Protein AF-U5DEU8-F1 (afdb_monomer_lite)

pLDDT: mean 82.67, std 20.48, range [31.38, 98.25]

Radius of gyration: 22.3 Å; chains: 1; bounding box: 48×66×76 Å

Secondary structure (DSSP, 8-state):
--------------------TTHHHHHHHHHTTSTTHHHHHHHHHHHHHHHHHHHHHTSPPTTS-S-GGGGG-EEEEETTEEEEESS--HHHHHHHHHHHHHHHHTT-GGGG--TT-HHHHHHHHHHHHHHHHHHHHHS-S-HHHHHHHHHHHHHHHHHHHHHHHHHHIIIII----TTEEEEEEEEEE-TT--EEEEEEEEEPPHHHHHHHHHHHHHHHTTSS--

Sequence (226 aa):
MTHTDTARTDVPRFDFWGAQSTLDSELIRHLGFLPGLAELLMVRQVHALEHATVWVLSEPVAGRPRSADNTALGGLSTERGFYLYGNVTHARLERAVCAALRRFYSGEWDLAVHPRCGTNLAVTALLAAGLGLGAHAILPRGPLEQLFGLGAAAIAAAQLAPELGSLVQRYLTTAVPFDLELDAIWKTSDFGKRPAHFVRLRWRDAETKFRSSDRLRAATGRQAGI

Foldseek 3Di:
DDDDDDDDPPDPPPCVPPQDLCVLVVCCVVPVVDPCSLFQSQQQQQLLLLLQLLVQLQDDDPPDDRPPCSVQWDWDTGSFHIKIAGDDDPVSSVVSSVVSLVCLVVPVSLSLFDQPDVLLVVQLVVQLVVQLVVQCVPWPPDPVSSVVSSVVSSVVSNVPSSVVSRVCSSPPRHGRNSFKDFDDKDWDADPVRRIIITTGIDGHDPVNVVVVVVVVVVVVVVVVPD

Organism: NCBI:txid582515

Structure (mmCIF, N/CA/C/O backbone):
data_AF-U5DEU8-F1
#
_entry.id   AF-U5DEU8-F1
#
loop_
_atom_site.group_PDB
_atom_site.id
_atom_site.type_symbol
_atom_site.label_atom_id
_atom_site.label_alt_id
_atom_site.label_comp_id
_atom_site.label_asym_id
_atom_site.label_entity_id
_atom_site.label_seq_id
_atom_site.pdbx_PDB_ins_code
_atom_site.Cartn_x
_atom_site.Cartn_y
_atom_site.Cartn_z
_atom_site.occupancy
_atom_site.B_iso_or_equiv
_atom_site.auth_seq_id
_atom_site.auth_comp_id
_atom_site.auth_asym_id
_atom_site.auth_atom_id
_atom_site.pdbx_PDB_model_num
ATOM 1 N N . MET A 1 1 ? 1.248 -49.284 14.242 1.00 39.19 1 MET A N 1
ATOM 2 C CA . MET A 1 1 ? 1.786 -47.939 13.950 1.00 39.19 1 MET A CA 1
ATOM 3 C C . MET A 1 1 ? 0.969 -47.352 12.815 1.00 39.19 1 MET A C 1
ATOM 5 O O . MET A 1 1 ? 1.184 -47.688 11.662 1.00 39.19 1 MET A O 1
ATOM 9 N N . THR A 1 2 ? -0.057 -46.591 13.173 1.00 31.38 2 THR A N 1
ATOM 10 C CA . THR A 1 2 ? -0.995 -45.919 12.269 1.00 31.38 2 THR A CA 1
ATOM 11 C C . THR A 1 2 ? -0.519 -44.487 12.059 1.00 31.38 2 THR A C 1
ATOM 13 O O . THR A 1 2 ? -0.489 -43.715 13.015 1.00 31.38 2 THR A O 1
ATOM 16 N N . HIS A 1 3 ? -0.137 -44.137 10.831 1.00 36.47 3 HIS A N 1
ATOM 17 C CA . HIS A 1 3 ? 0.014 -42.743 10.425 1.00 36.47 3 HIS A CA 1
ATOM 18 C C . HIS A 1 3 ? -1.367 -42.225 10.026 1.00 36.47 3 HIS A C 1
ATOM 20 O O . HIS A 1 3 ? -1.937 -42.651 9.026 1.00 36.47 3 HIS A O 1
ATOM 26 N N . THR A 1 4 ? -1.927 -41.358 10.863 1.00 36.75 4 THR A N 1
ATOM 27 C CA . THR A 1 4 ? -3.098 -40.542 10.548 1.00 36.75 4 THR A CA 1
ATOM 28 C C . THR A 1 4 ? -2.734 -39.555 9.448 1.00 36.75 4 THR A C 1
ATOM 30 O O . THR A 1 4 ? -1.896 -38.679 9.649 1.00 36.75 4 THR A O 1
ATOM 33 N N . ASP A 1 5 ? -3.370 -39.739 8.296 1.00 37.88 5 ASP A N 1
ATOM 34 C CA . ASP A 1 5 ? -3.392 -38.818 7.170 1.00 37.88 5 ASP A CA 1
ATOM 35 C C . ASP A 1 5 ? -4.298 -37.637 7.545 1.00 37.88 5 ASP A C 1
ATOM 37 O O . ASP A 1 5 ? -5.516 -37.779 7.694 1.00 37.88 5 ASP A O 1
ATOM 41 N N . THR A 1 6 ? -3.695 -36.486 7.837 1.00 39.75 6 THR A N 1
ATOM 42 C CA . THR A 1 6 ? -4.435 -35.275 8.186 1.00 39.75 6 THR A CA 1
ATOM 43 C C . THR A 1 6 ? -5.042 -34.724 6.905 1.00 39.75 6 THR A C 1
ATOM 45 O O . THR A 1 6 ? -4.353 -34.105 6.095 1.00 39.75 6 THR A O 1
ATOM 48 N N . ALA A 1 7 ? -6.340 -34.971 6.728 1.00 36.19 7 ALA A N 1
ATOM 49 C CA . ALA A 1 7 ? -7.142 -34.455 5.633 1.00 36.19 7 ALA A CA 1
ATOM 50 C C . ALA A 1 7 ? -6.904 -32.948 5.449 1.00 36.19 7 ALA A C 1
ATOM 52 O O . ALA A 1 7 ? -7.312 -32.116 6.263 1.00 36.19 7 ALA A O 1
ATOM 53 N N . ARG A 1 8 ? -6.228 -32.610 4.351 1.00 38.22 8 ARG A N 1
ATOM 54 C CA . ARG A 1 8 ? -6.161 -31.264 3.798 1.00 38.22 8 ARG A CA 1
ATOM 55 C C . ARG A 1 8 ? -7.584 -30.870 3.420 1.00 38.22 8 ARG A C 1
ATOM 57 O O . ARG A 1 8 ? -8.127 -31.339 2.427 1.00 38.22 8 ARG A O 1
ATOM 64 N N . THR A 1 9 ? -8.210 -30.050 4.255 1.00 35.47 9 THR A N 1
ATOM 65 C CA . THR A 1 9 ? -9.474 -29.397 3.926 1.00 35.47 9 THR A CA 1
ATOM 66 C C . THR A 1 9 ? -9.217 -28.441 2.766 1.00 35.47 9 THR A C 1
ATOM 68 O O . THR A 1 9 ? -8.737 -27.324 2.969 1.00 35.47 9 THR A O 1
ATOM 71 N N . ASP A 1 10 ? -9.493 -28.895 1.546 1.00 39.97 10 ASP A N 1
ATOM 72 C CA . ASP A 1 10 ? -9.550 -28.036 0.371 1.00 39.97 10 ASP A CA 1
ATOM 73 C C . ASP A 1 10 ? -10.774 -27.126 0.516 1.00 39.97 10 ASP A C 1
ATOM 75 O O . ASP A 1 10 ? -11.907 -27.479 0.188 1.00 39.97 10 ASP A O 1
ATOM 79 N N . VAL A 1 11 ? -10.543 -25.941 1.084 1.00 36.72 11 VAL A N 1
ATOM 80 C CA . VAL A 1 11 ? -11.512 -24.848 1.049 1.00 36.72 11 VAL A CA 1
ATOM 81 C C . VAL A 1 11 ? -11.712 -24.482 -0.426 1.00 36.72 11 VAL A C 1
ATOM 83 O O . VAL A 1 11 ? -10.720 -24.219 -1.112 1.00 36.72 11 VAL A O 1
ATOM 86 N N . PRO A 1 12 ? -12.953 -24.446 -0.943 1.00 32.12 12 PRO A N 1
ATOM 87 C CA . PRO A 1 12 ? -13.211 -24.040 -2.316 1.00 32.12 12 PRO A CA 1
ATOM 88 C C . PRO A 1 12 ? -12.652 -22.635 -2.556 1.00 32.12 12 PRO A C 1
ATOM 90 O O . PRO A 1 12 ? -13.129 -21.652 -1.984 1.00 32.12 12 PRO A O 1
ATOM 93 N N . ARG A 1 13 ? -11.619 -22.528 -3.397 1.00 42.28 13 ARG A N 1
ATOM 94 C CA . ARG A 1 13 ? -11.111 -21.245 -3.884 1.00 42.28 13 ARG A CA 1
ATOM 95 C C . ARG A 1 13 ? -12.141 -20.695 -4.863 1.00 42.28 13 ARG A C 1
ATOM 97 O O . ARG A 1 13 ? -12.146 -21.043 -6.038 1.00 42.28 13 ARG A O 1
ATOM 104 N N . PHE A 1 14 ? -13.042 -19.864 -4.359 1.00 36.66 14 PHE A N 1
ATOM 105 C CA . PHE A 1 14 ? -13.926 -19.059 -5.188 1.00 36.66 14 PHE A CA 1
ATOM 106 C C . PHE A 1 14 ? -13.096 -18.014 -5.962 1.00 36.66 14 PHE A C 1
ATOM 108 O O . PHE A 1 14 ? -12.982 -16.865 -5.542 1.00 36.66 14 PHE A O 1
ATOM 115 N N . ASP A 1 15 ? -12.502 -18.403 -7.095 1.00 43.38 15 ASP A N 1
ATOM 116 C CA . ASP A 1 15 ? -11.921 -17.479 -8.083 1.00 43.38 15 ASP A CA 1
ATOM 117 C C . ASP A 1 15 ? -13.067 -16.837 -8.895 1.00 43.38 15 ASP A C 1
ATOM 119 O O . ASP A 1 15 ? -13.265 -17.111 -10.076 1.00 43.38 15 ASP A O 1
ATOM 123 N N . PHE A 1 16 ? -13.865 -15.970 -8.262 1.00 43.41 16 PHE A N 1
ATOM 124 C CA . PHE 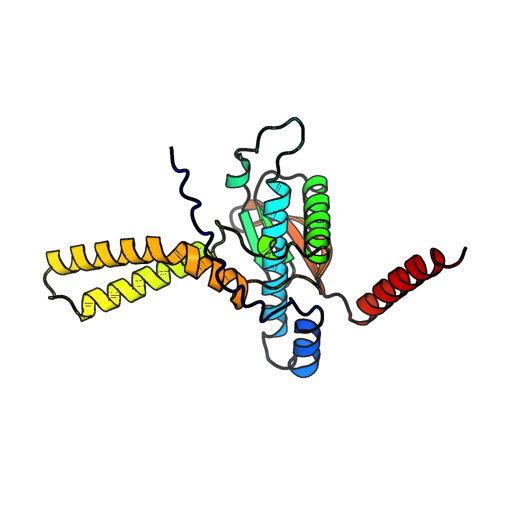A 1 16 ? -14.879 -15.172 -8.975 1.00 43.41 16 PHE A CA 1
ATOM 125 C C . PHE A 1 16 ? -14.265 -14.107 -9.899 1.00 43.41 16 PHE A C 1
ATOM 127 O O . PHE A 1 16 ? -14.970 -13.497 -10.696 1.00 43.41 16 PHE A O 1
ATOM 134 N N . TRP A 1 17 ? -12.956 -13.870 -9.794 1.00 46.00 17 TRP A N 1
ATOM 135 C CA . TRP A 1 17 ? -12.308 -12.686 -10.342 1.00 46.00 17 TRP A CA 1
ATOM 136 C C . TRP A 1 17 ? -10.907 -13.018 -10.846 1.00 46.00 17 TRP A C 1
ATOM 138 O O . TRP A 1 17 ? -9.904 -12.638 -10.246 1.00 46.00 17 TRP A O 1
ATOM 148 N N . GLY A 1 18 ? -10.824 -13.716 -11.980 1.00 53.03 18 GLY A N 1
ATOM 149 C CA . GLY A 1 18 ? -9.625 -13.604 -12.807 1.00 53.03 18 GLY A CA 1
ATOM 150 C C . GLY A 1 18 ? -9.419 -12.120 -13.102 1.00 53.03 18 GLY A C 1
ATOM 151 O O . GLY A 1 18 ? -10.348 -11.474 -13.585 1.00 53.03 18 GLY A O 1
ATOM 152 N N . ALA A 1 19 ? -8.267 -11.555 -12.740 1.00 60.69 19 ALA A N 1
ATOM 153 C CA . ALA A 1 19 ? -8.005 -10.138 -12.936 1.00 60.69 19 ALA A CA 1
ATOM 154 C C . ALA A 1 19 ? -8.188 -9.808 -14.429 1.00 60.69 19 ALA A C 1
ATOM 156 O O . ALA A 1 19 ? -7.432 -10.275 -15.283 1.00 60.69 19 ALA A O 1
ATOM 157 N N . GLN A 1 20 ? -9.251 -9.070 -14.752 1.00 68.62 20 GLN A N 1
ATOM 158 C CA . GLN A 1 20 ? -9.606 -8.760 -16.131 1.00 68.62 20 GLN A CA 1
ATOM 159 C C . GLN A 1 20 ? -8.718 -7.623 -16.611 1.00 68.62 20 GLN A C 1
ATOM 161 O O . GLN A 1 20 ? -8.765 -6.514 -16.086 1.00 68.62 20 GLN A O 1
ATOM 166 N N . SER A 1 21 ? -7.909 -7.897 -17.629 1.00 72.50 21 SER A N 1
ATOM 167 C CA . SER A 1 21 ? -6.896 -6.954 -18.094 1.00 72.50 21 SER A CA 1
ATOM 168 C C . SER A 1 21 ? -7.450 -5.709 -18.782 1.00 72.50 21 SER A C 1
ATOM 170 O O . SER A 1 21 ? -6.671 -4.801 -19.059 1.00 72.50 21 SER A O 1
ATOM 172 N N . THR A 1 22 ? -8.753 -5.639 -19.070 1.00 77.06 22 THR A N 1
ATOM 173 C CA . THR A 1 22 ? -9.399 -4.490 -19.728 1.00 77.06 22 THR A CA 1
ATOM 174 C C . THR A 1 22 ? -10.404 -3.750 -18.851 1.00 77.06 22 THR A C 1
ATOM 176 O O . THR A 1 22 ? -10.814 -2.660 -19.240 1.00 77.06 22 THR A O 1
ATOM 179 N N . LEU A 1 23 ? -10.764 -4.282 -17.677 1.00 83.94 23 LEU A N 1
ATOM 180 C CA . LEU A 1 23 ? -11.868 -3.760 -16.865 1.00 83.94 23 LEU A CA 1
ATOM 181 C C . LEU A 1 23 ? -11.679 -2.282 -16.503 1.00 83.94 23 LEU A C 1
ATOM 183 O O . LEU A 1 23 ? -12.565 -1.470 -16.750 1.00 83.94 23 LEU A O 1
ATOM 187 N N . ASP A 1 24 ? -10.512 -1.915 -15.975 1.00 84.00 24 ASP A N 1
ATOM 188 C CA . ASP A 1 24 ? -10.261 -0.536 -15.545 1.00 84.00 24 ASP A CA 1
ATOM 189 C C . ASP A 1 24 ? -10.236 0.435 -16.740 1.00 84.00 24 ASP A C 1
ATOM 191 O O . ASP A 1 24 ? -10.790 1.532 -16.668 1.00 84.00 24 ASP A O 1
ATOM 195 N N . SER A 1 25 ? -9.673 0.010 -17.877 1.00 84.00 25 SER A N 1
ATOM 196 C CA . SER A 1 25 ? -9.703 0.775 -19.132 1.00 84.00 25 SER A CA 1
ATOM 197 C C . SER A 1 25 ? -11.132 0.988 -19.656 1.00 84.00 25 SER A C 1
ATOM 199 O O . SER A 1 25 ? -11.466 2.078 -20.127 1.00 84.00 25 SER A O 1
ATOM 201 N N . GLU A 1 26 ? -11.998 -0.023 -19.566 1.00 85.56 26 GLU A N 1
ATOM 202 C CA . GLU A 1 26 ? -13.411 0.087 -19.952 1.00 85.56 26 GLU A CA 1
ATOM 203 C C . GLU A 1 26 ? -14.189 1.006 -19.003 1.00 85.56 26 GLU A C 1
ATOM 205 O O . GLU A 1 26 ? -14.971 1.844 -19.462 1.00 85.56 26 GLU A O 1
ATOM 210 N N . LEU A 1 27 ? -13.928 0.920 -17.696 1.00 85.50 27 LEU A N 1
ATOM 211 C CA . LEU A 1 27 ? -14.517 1.817 -16.702 1.00 85.50 27 LEU A CA 1
ATOM 212 C C . LEU A 1 27 ? -14.144 3.276 -16.974 1.00 85.50 27 LEU A C 1
ATOM 214 O O . LEU A 1 27 ? -15.029 4.127 -16.981 1.00 85.50 27 LEU A O 1
ATOM 218 N N . ILE A 1 28 ? -12.877 3.577 -17.270 1.00 85.88 28 ILE A N 1
ATOM 219 C CA . ILE A 1 28 ? -12.458 4.942 -17.635 1.00 85.88 28 ILE A CA 1
ATOM 220 C C . ILE A 1 28 ? -13.137 5.389 -18.934 1.00 85.88 28 ILE A C 1
ATOM 222 O O . ILE A 1 28 ? -13.615 6.519 -19.024 1.00 85.88 28 ILE A O 1
ATOM 226 N N . ARG A 1 29 ? -13.243 4.508 -19.935 1.00 85.69 29 ARG A N 1
ATOM 227 C CA . ARG A 1 29 ? -13.888 4.840 -21.214 1.00 85.69 29 ARG A CA 1
ATOM 228 C C . ARG A 1 29 ? -15.363 5.211 -21.052 1.00 85.69 29 ARG A C 1
ATOM 230 O O . ARG A 1 29 ? -15.836 6.113 -21.741 1.00 85.69 29 ARG A O 1
ATOM 237 N N . HIS A 1 30 ? -16.091 4.510 -20.185 1.00 88.50 30 HIS A N 1
ATOM 238 C CA . HIS A 1 30 ? -17.533 4.704 -20.019 1.00 88.50 30 HIS A CA 1
ATOM 239 C C . HIS A 1 30 ? -17.896 5.700 -18.917 1.00 88.50 30 HIS A C 1
ATOM 241 O O . HIS A 1 30 ? -18.896 6.403 -19.042 1.00 88.50 30 HIS A O 1
ATOM 247 N N . LEU A 1 31 ? -17.098 5.768 -17.852 1.00 89.88 31 LEU A N 1
ATOM 248 C CA . LEU A 1 31 ? -17.396 6.514 -16.629 1.00 89.88 31 LEU A CA 1
ATOM 249 C C . LEU A 1 31 ? -16.319 7.546 -16.272 1.00 89.88 31 LEU A C 1
ATOM 251 O O . LEU A 1 31 ? -16.395 8.154 -15.210 1.00 89.88 31 LEU A O 1
ATOM 255 N N . GLY A 1 32 ? -15.341 7.802 -17.144 1.00 81.94 32 GLY A N 1
ATOM 256 C CA . GLY A 1 32 ? -14.257 8.765 -16.902 1.00 81.94 32 GLY A CA 1
ATOM 257 C C . GLY A 1 32 ? -14.705 10.222 -16.738 1.00 81.94 32 GLY A C 1
ATOM 258 O O . GLY A 1 32 ? -13.898 11.069 -16.375 1.00 81.94 32 GLY A O 1
ATOM 259 N N . PHE A 1 33 ? -15.986 10.523 -16.970 1.00 86.06 33 PHE A N 1
ATOM 260 C CA . PHE A 1 33 ? -16.584 11.815 -16.630 1.00 86.06 33 PHE A CA 1
ATOM 261 C C . PHE A 1 33 ? -16.819 11.986 -15.118 1.00 86.06 33 PHE A C 1
ATOM 263 O O . PHE A 1 33 ? -17.045 13.108 -14.665 1.00 86.06 33 PHE A O 1
ATOM 270 N N . LEU A 1 34 ? -16.801 10.896 -14.337 1.00 88.88 34 LEU A N 1
ATOM 271 C CA . LEU A 1 34 ? -16.924 10.946 -12.883 1.00 88.88 34 LEU A CA 1
ATOM 272 C C . LEU A 1 34 ? -15.621 11.484 -12.270 1.00 88.88 34 LEU A C 1
ATOM 274 O O . LEU A 1 34 ? -14.571 10.855 -12.434 1.00 88.88 34 LEU A O 1
ATOM 278 N N . PRO A 1 35 ? -15.668 12.609 -11.533 1.00 88.81 35 PRO A N 1
ATOM 279 C CA . PRO A 1 35 ? -14.476 13.188 -10.925 1.00 88.81 35 PRO A CA 1
ATOM 280 C C . PRO A 1 35 ? -13.801 12.194 -9.974 1.00 88.81 35 PRO A C 1
ATOM 282 O O . PRO A 1 35 ? -14.467 11.618 -9.112 1.00 88.81 35 PRO A O 1
ATOM 285 N N . GLY A 1 36 ? -12.487 12.004 -10.102 1.00 88.44 36 GLY A N 1
ATOM 286 C CA . GLY A 1 36 ? -11.712 11.149 -9.199 1.00 88.44 36 GLY A CA 1
ATOM 287 C C . GLY A 1 36 ? -11.700 9.659 -9.555 1.00 88.44 36 GLY A C 1
ATOM 288 O O . GLY A 1 36 ? -10.950 8.906 -8.933 1.00 88.44 36 GLY A O 1
ATOM 289 N N . LEU A 1 37 ? -12.513 9.196 -10.518 1.00 89.44 37 LEU A N 1
ATOM 290 C CA . LEU A 1 37 ? -12.568 7.769 -10.862 1.00 89.44 37 LEU A CA 1
ATOM 291 C C . LEU A 1 37 ? -11.257 7.292 -11.492 1.00 89.44 37 LEU A C 1
ATOM 293 O O . LEU A 1 37 ? -10.721 6.259 -11.094 1.00 89.44 37 LEU A O 1
ATOM 297 N N . ALA A 1 38 ? -10.741 8.038 -12.469 1.00 88.81 38 ALA A N 1
ATOM 298 C CA . ALA A 1 38 ? -9.497 7.690 -13.146 1.00 88.81 38 ALA A CA 1
ATOM 299 C C . ALA A 1 38 ? -8.318 7.694 -12.161 1.00 88.81 38 ALA A C 1
ATOM 301 O O . ALA A 1 38 ? -7.499 6.777 -12.170 1.00 88.81 38 ALA A O 1
ATOM 302 N N . GLU A 1 39 ? -8.274 8.681 -11.267 1.00 91.88 39 GLU A N 1
ATOM 303 C CA . GLU A 1 39 ? -7.271 8.799 -10.213 1.00 91.88 39 GLU A CA 1
ATOM 304 C C . GLU A 1 39 ? -7.349 7.619 -9.240 1.00 91.88 39 GLU A C 1
ATOM 306 O O . GLU A 1 39 ? -6.321 7.029 -8.912 1.00 91.88 39 GLU A O 1
ATOM 311 N N . LEU A 1 40 ? -8.554 7.219 -8.822 1.00 93.38 40 LEU A N 1
ATOM 312 C CA . LEU A 1 40 ? -8.754 6.069 -7.942 1.00 93.38 40 LEU A CA 1
ATOM 313 C C . LEU A 1 40 ? -8.274 4.762 -8.590 1.00 93.38 40 LEU A C 1
ATOM 315 O O . LEU A 1 40 ? -7.551 3.991 -7.954 1.00 93.38 40 LEU A O 1
ATOM 319 N N . LEU A 1 41 ? -8.661 4.506 -9.844 1.00 92.31 41 LEU A N 1
ATOM 320 C CA . LEU A 1 41 ? -8.246 3.304 -10.579 1.00 92.31 41 LEU A CA 1
ATOM 321 C C . LEU A 1 41 ? -6.726 3.276 -10.782 1.00 92.31 41 LEU A C 1
ATOM 323 O O . LEU A 1 41 ? -6.081 2.255 -10.534 1.00 92.31 41 LEU A O 1
ATOM 327 N N . MET A 1 42 ? -6.145 4.423 -11.134 1.00 93.50 42 MET A N 1
ATOM 328 C CA . MET A 1 42 ? -4.703 4.594 -11.263 1.00 93.50 42 MET A CA 1
ATOM 329 C C . MET A 1 42 ? -3.982 4.295 -9.944 1.00 93.50 42 MET A C 1
ATOM 331 O O . MET A 1 42 ? -3.099 3.440 -9.917 1.00 93.50 42 MET A O 1
ATOM 335 N N . VAL A 1 43 ? -4.384 4.922 -8.832 1.00 96.50 43 VAL A N 1
ATOM 336 C CA . VAL A 1 43 ? -3.750 4.722 -7.515 1.00 96.50 43 VAL A CA 1
ATOM 337 C C . VAL A 1 43 ? -3.760 3.249 -7.108 1.00 96.50 43 VAL A C 1
ATOM 339 O O . VAL A 1 43 ? -2.756 2.756 -6.597 1.00 96.50 43 VAL A O 1
ATOM 342 N N . ARG A 1 44 ? -4.846 2.512 -7.367 1.00 97.00 44 ARG A N 1
ATOM 343 C CA . ARG A 1 44 ? -4.924 1.079 -7.038 1.00 97.00 44 ARG A CA 1
ATOM 344 C C . ARG A 1 44 ? -3.906 0.240 -7.812 1.00 97.00 44 ARG A C 1
ATOM 346 O O . ARG A 1 44 ? -3.262 -0.630 -7.219 1.00 97.00 44 ARG A O 1
ATOM 353 N N . GLN A 1 45 ? -3.737 0.495 -9.110 1.00 96.75 45 GLN A N 1
ATOM 354 C CA . GLN A 1 45 ? -2.731 -0.200 -9.920 1.00 96.75 45 GLN A CA 1
ATOM 355 C C . GLN A 1 45 ? -1.303 0.199 -9.515 1.00 96.75 45 GLN A C 1
ATOM 357 O O . GLN A 1 45 ? -0.422 -0.656 -9.386 1.00 96.75 45 GLN A O 1
ATOM 362 N N . VAL A 1 46 ? -1.077 1.489 -9.252 1.00 98.19 46 VAL A N 1
ATOM 363 C CA . VAL A 1 46 ? 0.210 2.014 -8.776 1.00 98.19 46 VAL A CA 1
ATOM 364 C C . VAL A 1 46 ? 0.601 1.352 -7.451 1.00 98.19 46 VAL A C 1
ATOM 366 O O . VAL A 1 46 ? 1.733 0.893 -7.307 1.00 98.19 46 VAL A O 1
ATOM 369 N N . HIS A 1 47 ? -0.348 1.223 -6.524 1.00 98.19 47 HIS A N 1
ATOM 370 C CA . HIS A 1 47 ? -0.149 0.623 -5.206 1.00 98.19 47 HIS A CA 1
ATOM 371 C C . HIS A 1 47 ? 0.202 -0.865 -5.274 1.00 98.19 47 HIS A C 1
ATOM 373 O O . HIS A 1 47 ? 1.113 -1.321 -4.581 1.00 98.19 47 HIS A O 1
ATOM 379 N N . ALA A 1 48 ? -0.438 -1.624 -6.167 1.00 97.94 48 ALA A N 1
ATOM 380 C CA . ALA A 1 48 ? -0.031 -3.004 -6.422 1.00 97.94 48 ALA A CA 1
ATOM 381 C C . ALA A 1 48 ? 1.410 -3.093 -6.951 1.00 97.94 48 ALA A C 1
ATOM 383 O O . ALA A 1 48 ? 2.178 -3.959 -6.522 1.00 97.94 48 ALA A O 1
ATOM 384 N N . LEU A 1 49 ? 1.794 -2.201 -7.873 1.00 98.25 49 LEU A N 1
ATOM 385 C CA . LEU A 1 49 ? 3.145 -2.183 -8.432 1.00 98.25 49 LEU A CA 1
ATOM 386 C C . LEU A 1 49 ? 4.201 -1.758 -7.405 1.00 98.25 49 LEU A C 1
ATOM 388 O O . LEU A 1 49 ? 5.302 -2.315 -7.409 1.00 98.25 49 LEU A O 1
ATOM 392 N N . GLU A 1 50 ? 3.872 -0.833 -6.504 1.00 98.25 50 GLU A N 1
ATOM 393 C CA . GLU A 1 50 ? 4.711 -0.481 -5.356 1.00 98.25 50 GLU A CA 1
ATOM 394 C C . GLU A 1 50 ? 4.985 -1.722 -4.491 1.00 98.25 50 GLU A C 1
ATOM 396 O O . GLU A 1 50 ? 6.149 -2.075 -4.273 1.00 98.25 50 GLU A O 1
ATOM 401 N N . HIS A 1 51 ? 3.932 -2.438 -4.075 1.00 97.38 51 HIS A N 1
ATOM 402 C CA . HIS A 1 51 ? 4.054 -3.660 -3.274 1.00 97.38 51 HIS A CA 1
ATOM 403 C C . HIS A 1 51 ? 4.932 -4.712 -3.952 1.00 97.38 51 HIS A C 1
ATOM 405 O O . HIS A 1 51 ? 5.879 -5.221 -3.346 1.00 97.38 51 HIS A O 1
ATOM 411 N N . ALA A 1 52 ? 4.675 -4.997 -5.226 1.00 97.19 52 ALA A N 1
ATOM 412 C CA . ALA A 1 52 ? 5.452 -5.969 -5.980 1.00 97.19 52 ALA A CA 1
ATOM 413 C C . ALA A 1 52 ? 6.917 -5.540 -6.155 1.00 97.19 52 ALA A C 1
ATOM 415 O O . ALA A 1 52 ? 7.823 -6.370 -6.070 1.00 97.19 52 ALA A O 1
ATOM 416 N N . THR A 1 53 ? 7.174 -4.243 -6.347 1.00 97.06 53 THR A N 1
ATOM 417 C CA . THR A 1 53 ? 8.539 -3.706 -6.430 1.00 97.06 53 THR A CA 1
ATOM 418 C C . THR A 1 53 ? 9.276 -3.898 -5.106 1.00 97.06 53 THR A C 1
ATOM 420 O O . THR A 1 53 ? 10.429 -4.337 -5.108 1.00 97.06 53 THR A O 1
ATOM 423 N N . VAL A 1 54 ? 8.620 -3.637 -3.970 1.00 95.62 54 VAL A N 1
ATOM 424 C CA . VAL A 1 54 ? 9.189 -3.887 -2.636 1.00 95.62 54 VAL A CA 1
ATOM 425 C C . VAL A 1 54 ? 9.453 -5.378 -2.427 1.00 95.62 54 VAL A C 1
ATOM 427 O O . VAL A 1 54 ? 10.543 -5.726 -1.967 1.00 95.62 54 VAL A O 1
ATOM 430 N N . TRP A 1 55 ? 8.533 -6.265 -2.820 1.00 94.19 55 TRP A N 1
ATOM 431 C CA . TRP A 1 55 ? 8.750 -7.716 -2.777 1.00 94.19 55 TRP A CA 1
ATOM 432 C C . TRP A 1 55 ? 10.004 -8.127 -3.549 1.00 94.19 55 TRP A C 1
ATOM 434 O O . TRP A 1 55 ? 10.894 -8.745 -2.966 1.00 94.19 55 TRP A O 1
ATOM 444 N N . VAL A 1 56 ? 10.122 -7.710 -4.813 1.00 94.31 56 VAL A N 1
ATOM 445 C CA . VAL A 1 56 ? 11.279 -8.022 -5.670 1.00 94.31 56 VAL A CA 1
ATOM 446 C C . VAL A 1 56 ? 12.580 -7.464 -5.091 1.00 94.31 56 VAL A C 1
ATOM 448 O O . VAL A 1 56 ? 13.603 -8.144 -5.071 1.00 94.31 56 VAL A O 1
ATOM 451 N N . LEU A 1 57 ? 12.574 -6.228 -4.583 1.00 92.75 57 LEU A N 1
ATOM 452 C CA . LEU A 1 57 ? 13.766 -5.640 -3.961 1.00 92.75 57 LEU A CA 1
ATOM 453 C C . LEU A 1 57 ? 14.217 -6.393 -2.710 1.00 92.75 57 LEU A C 1
ATOM 455 O O . LEU A 1 57 ? 15.394 -6.317 -2.347 1.00 92.75 57 LEU A O 1
ATOM 459 N N . SER A 1 58 ? 13.296 -7.102 -2.073 1.00 88.12 58 SER A N 1
ATOM 460 C CA . SER A 1 58 ? 13.503 -7.812 -0.818 1.00 88.12 58 SER A CA 1
ATOM 461 C C . SER A 1 58 ? 13.895 -9.272 -0.987 1.00 88.12 58 SER A C 1
ATOM 463 O O . SER A 1 58 ? 14.201 -9.948 0.001 1.00 88.12 58 SER A O 1
ATOM 465 N N . GLU A 1 59 ? 13.883 -9.768 -2.221 1.00 86.06 59 GLU A N 1
ATOM 466 C CA . GLU A 1 59 ? 14.325 -11.117 -2.527 1.00 86.06 59 GLU A CA 1
ATOM 467 C C . GLU A 1 59 ? 15.830 -11.272 -2.265 1.00 86.06 59 GLU A C 1
ATOM 469 O O . GLU A 1 59 ? 16.610 -10.330 -2.466 1.00 86.06 59 GLU A O 1
ATOM 474 N N . PRO A 1 60 ? 16.271 -12.452 -1.792 1.00 70.06 60 PRO A N 1
ATOM 475 C CA . PRO A 1 60 ? 17.688 -12.727 -1.629 1.00 70.06 60 PRO A CA 1
ATOM 476 C C . PRO A 1 60 ? 18.387 -12.624 -2.986 1.00 70.06 60 PRO A C 1
ATOM 478 O O . PRO A 1 60 ? 18.031 -13.317 -3.936 1.00 70.06 60 PRO A O 1
ATOM 481 N N . VAL A 1 61 ? 19.416 -11.786 -3.072 1.00 66.12 61 VAL A N 1
ATOM 482 C CA . VAL A 1 61 ? 20.332 -11.800 -4.215 1.00 66.12 61 VAL A CA 1
ATOM 483 C C . VAL A 1 61 ? 21.405 -12.842 -3.916 1.00 66.12 61 VAL A C 1
ATOM 485 O O . VAL A 1 61 ? 21.961 -12.839 -2.818 1.00 66.12 61 VAL A O 1
ATOM 488 N N . ALA A 1 62 ? 21.702 -13.728 -4.871 1.00 55.53 62 ALA A N 1
ATOM 489 C CA . ALA A 1 62 ? 22.743 -14.746 -4.727 1.00 55.53 62 ALA A CA 1
ATOM 490 C C . ALA A 1 62 ? 24.038 -14.137 -4.148 1.00 55.53 62 ALA A C 1
ATOM 492 O O . ALA A 1 62 ? 24.575 -13.170 -4.687 1.00 55.53 62 ALA A O 1
ATOM 493 N N . GLY A 1 63 ? 24.506 -14.677 -3.017 1.00 53.59 63 GLY A N 1
ATOM 494 C CA . GLY A 1 63 ? 25.700 -14.195 -2.310 1.00 53.59 63 GLY A CA 1
ATOM 495 C C . GLY A 1 63 ? 25.469 -13.103 -1.255 1.00 53.59 63 GLY A C 1
ATOM 496 O O . GLY A 1 63 ? 26.433 -12.673 -0.625 1.00 53.59 63 GLY A O 1
ATOM 497 N N . ARG A 1 64 ? 24.226 -12.663 -1.009 1.00 52.94 64 ARG A N 1
ATOM 498 C CA . ARG A 1 64 ? 23.872 -11.821 0.148 1.00 52.94 64 ARG A CA 1
ATOM 499 C C . ARG A 1 64 ? 22.729 -12.463 0.944 1.00 52.94 64 ARG A C 1
ATOM 501 O O . ARG A 1 64 ? 21.732 -12.855 0.336 1.00 52.94 64 ARG A O 1
ATOM 508 N N . PRO A 1 65 ? 22.832 -12.574 2.285 1.00 52.09 65 PRO A N 1
ATOM 509 C CA . PRO A 1 65 ? 21.701 -13.007 3.105 1.00 52.09 65 PRO A CA 1
ATOM 510 C C . PRO A 1 65 ? 20.496 -12.089 2.855 1.00 52.09 65 PRO A C 1
ATOM 512 O O . PRO A 1 65 ? 20.692 -10.941 2.442 1.00 52.09 65 PRO A O 1
ATOM 515 N N . ARG A 1 66 ? 19.262 -12.589 3.087 1.00 51.31 66 ARG A N 1
ATOM 516 C CA . ARG A 1 66 ? 18.027 -11.773 3.065 1.00 51.31 66 ARG A CA 1
ATOM 517 C C . ARG A 1 66 ? 18.358 -10.468 3.758 1.00 51.31 66 ARG A C 1
ATOM 519 O O . ARG A 1 66 ? 18.663 -10.494 4.949 1.00 51.31 66 ARG A O 1
ATOM 526 N N . SER A 1 67 ? 18.394 -9.369 3.008 1.00 47.41 67 SER A N 1
ATOM 527 C CA . SER A 1 67 ? 18.855 -8.148 3.631 1.00 47.41 67 SER A CA 1
ATOM 528 C C . SER A 1 67 ? 17.890 -7.832 4.765 1.00 47.41 67 SER A C 1
ATOM 530 O O . SER A 1 67 ? 16.676 -7.763 4.550 1.00 47.41 67 SER A O 1
ATOM 532 N N . ALA A 1 68 ? 18.429 -7.628 5.966 1.00 42.84 68 ALA A N 1
ATOM 533 C CA . ALA A 1 68 ? 17.701 -7.002 7.062 1.00 42.84 68 ALA A CA 1
ATOM 534 C C . ALA A 1 68 ? 17.115 -5.629 6.635 1.00 42.84 68 ALA A C 1
ATOM 536 O O . ALA A 1 68 ? 16.253 -5.079 7.314 1.00 42.84 68 ALA A O 1
ATOM 537 N N . ASP A 1 69 ? 17.514 -5.120 5.459 1.00 49.91 69 ASP A N 1
ATOM 538 C CA . ASP A 1 69 ? 16.993 -3.936 4.774 1.00 49.91 69 ASP A CA 1
ATOM 539 C C . ASP A 1 69 ? 15.567 -4.059 4.227 1.00 49.91 69 ASP A C 1
ATOM 541 O O . ASP A 1 69 ? 15.026 -3.044 3.792 1.00 49.91 69 ASP A O 1
ATOM 545 N N . ASN A 1 70 ? 14.918 -5.233 4.232 1.00 52.62 70 ASN A N 1
ATOM 546 C CA . ASN A 1 70 ? 13.496 -5.279 3.858 1.00 52.62 70 ASN A CA 1
ATOM 547 C C . ASN A 1 70 ? 12.691 -4.327 4.775 1.00 52.62 70 ASN A C 1
ATOM 549 O O . ASN A 1 70 ? 11.849 -3.557 4.319 1.00 52.62 70 ASN A O 1
ATOM 553 N N . THR A 1 71 ? 13.073 -4.247 6.054 1.00 58.31 71 THR A N 1
ATOM 554 C CA . THR A 1 71 ? 12.547 -3.296 7.047 1.00 58.31 71 THR A CA 1
ATOM 555 C C . THR A 1 71 ? 12.791 -1.818 6.716 1.00 58.31 71 THR A C 1
ATOM 557 O O . THR A 1 71 ? 12.055 -0.970 7.210 1.00 58.31 71 THR A O 1
ATOM 560 N N . ALA A 1 72 ? 13.786 -1.501 5.883 1.00 74.44 72 ALA A N 1
ATOM 561 C CA . ALA A 1 72 ? 14.185 -0.131 5.550 1.00 74.44 72 ALA A CA 1
ATOM 562 C C . ALA A 1 72 ? 13.548 0.403 4.256 1.00 74.44 72 ALA A C 1
ATOM 564 O O . ALA A 1 72 ? 13.702 1.587 3.951 1.00 74.44 72 ALA A O 1
ATOM 565 N N . LEU A 1 73 ? 12.858 -0.452 3.492 1.00 89.50 73 LEU A N 1
ATOM 566 C CA . LEU A 1 73 ? 12.094 -0.034 2.322 1.00 89.50 73 LEU A CA 1
ATOM 567 C C . LEU A 1 73 ? 10.668 0.331 2.734 1.00 89.50 73 LEU A C 1
ATOM 569 O O . LEU A 1 73 ? 9.972 -0.462 3.375 1.00 89.50 73 LEU A O 1
ATOM 573 N N . GLY A 1 74 ? 10.246 1.528 2.342 1.00 90.06 74 GLY A N 1
ATOM 574 C CA . GLY A 1 74 ? 8.871 2.003 2.463 1.00 90.06 74 GLY A CA 1
ATOM 575 C C . GLY A 1 74 ? 8.440 2.656 1.160 1.00 90.06 74 GLY A C 1
ATOM 576 O O . GLY A 1 74 ? 9.288 3.117 0.395 1.00 90.06 74 GLY A O 1
ATOM 577 N N . GLY A 1 75 ? 7.140 2.707 0.905 1.00 93.06 75 GLY A N 1
ATOM 578 C CA . GLY A 1 75 ? 6.611 3.356 -0.281 1.00 93.06 75 GLY A CA 1
ATOM 579 C C . GLY A 1 75 ? 5.399 4.226 0.013 1.00 93.06 75 GLY A C 1
ATOM 580 O O . GLY A 1 75 ? 4.850 4.219 1.118 1.00 93.06 75 GLY A O 1
ATOM 581 N N . LEU A 1 76 ? 5.085 5.074 -0.960 1.00 95.06 76 LEU A N 1
ATOM 582 C CA . LEU A 1 76 ? 3.930 5.959 -0.941 1.00 95.06 76 LEU A CA 1
ATOM 583 C C . LEU A 1 76 ? 3.416 6.133 -2.369 1.00 95.06 76 LEU A C 1
ATOM 585 O O . LEU A 1 76 ? 4.046 6.816 -3.181 1.00 95.06 76 LEU A O 1
ATOM 589 N N . SER A 1 77 ? 2.268 5.532 -2.652 1.00 97.00 77 SER A N 1
ATOM 590 C CA . SER A 1 77 ? 1.602 5.596 -3.950 1.00 97.00 77 SER A CA 1
ATOM 591 C C . SER A 1 77 ? 0.818 6.890 -4.160 1.00 97.00 77 SER A C 1
ATOM 593 O O . SER A 1 77 ? 0.211 7.431 -3.237 1.00 97.00 77 SER A O 1
ATOM 595 N N . THR A 1 78 ? 0.817 7.361 -5.404 1.00 96.06 78 THR A N 1
ATOM 596 C CA . THR A 1 78 ? 0.055 8.510 -5.903 1.00 96.06 78 THR A CA 1
ATOM 597 C C . THR A 1 78 ? -0.602 8.161 -7.237 1.00 96.06 78 THR A C 1
ATOM 599 O O . THR A 1 78 ? -0.350 7.115 -7.833 1.00 96.06 78 THR A O 1
ATOM 602 N N . GLU A 1 79 ? -1.425 9.059 -7.759 1.00 93.19 79 GLU A N 1
ATOM 603 C CA . GLU A 1 79 ? -2.074 8.939 -9.065 1.00 93.19 79 GLU A CA 1
ATOM 604 C C . GLU A 1 79 ? -1.110 9.087 -10.258 1.00 93.19 79 GLU A C 1
ATOM 606 O O . GLU A 1 79 ? -1.529 9.038 -11.409 1.00 93.19 79 GLU A O 1
ATOM 611 N N . ARG A 1 80 ? 0.192 9.289 -10.020 1.00 95.19 80 ARG A N 1
ATOM 612 C CA . ARG A 1 80 ? 1.206 9.450 -11.084 1.00 95.19 80 ARG A CA 1
ATOM 613 C C . ARG A 1 80 ? 2.354 8.453 -10.984 1.00 95.19 80 ARG A C 1
ATOM 615 O O . ARG A 1 80 ? 3.278 8.496 -11.798 1.00 95.19 80 ARG A O 1
ATOM 622 N N . GLY A 1 81 ? 2.359 7.613 -9.957 1.00 97.44 81 GLY A N 1
ATOM 623 C CA . GLY A 1 81 ? 3.525 6.822 -9.599 1.00 97.44 81 GLY A CA 1
ATOM 624 C C . GLY A 1 81 ? 3.663 6.652 -8.098 1.00 97.44 81 GLY A C 1
ATOM 625 O O . GLY A 1 81 ? 2.753 6.964 -7.342 1.00 97.44 81 GLY A O 1
ATOM 626 N N . PHE A 1 82 ? 4.812 6.172 -7.646 1.00 98.12 82 PHE A N 1
ATOM 627 C CA . PHE A 1 82 ? 5.051 5.987 -6.219 1.00 98.12 82 PHE A CA 1
ATOM 628 C C . PHE A 1 82 ? 6.428 6.492 -5.812 1.00 98.12 82 PHE A C 1
ATOM 630 O O . PHE A 1 82 ? 7.400 6.438 -6.571 1.00 98.12 82 PHE A O 1
ATOM 637 N N . TYR A 1 83 ? 6.510 6.974 -4.579 1.00 96.88 83 TYR A N 1
ATOM 638 C CA . TYR A 1 83 ? 7.776 7.204 -3.905 1.00 96.88 83 TYR A CA 1
ATOM 639 C C . TYR A 1 83 ? 8.264 5.888 -3.317 1.00 96.88 83 TYR A C 1
ATOM 641 O O . TYR A 1 83 ? 7.490 5.146 -2.719 1.00 96.88 83 TYR A O 1
ATOM 649 N N . LEU A 1 84 ? 9.560 5.634 -3.438 1.00 96.50 84 LEU A N 1
ATOM 650 C CA . LEU A 1 84 ? 10.249 4.559 -2.747 1.00 96.50 84 LEU A CA 1
ATOM 651 C C . LEU A 1 84 ? 11.345 5.150 -1.861 1.00 96.50 84 LEU A C 1
ATOM 653 O O . LEU A 1 84 ? 12.278 5.804 -2.339 1.00 96.50 84 LEU A O 1
ATOM 657 N N . TYR A 1 85 ? 11.232 4.879 -0.570 1.00 93.69 85 TYR A N 1
ATOM 658 C CA . TYR A 1 85 ? 12.173 5.274 0.465 1.00 93.69 85 TYR A CA 1
ATOM 659 C C . TYR A 1 85 ? 13.104 4.110 0.797 1.00 93.69 85 TYR A C 1
ATOM 661 O O . TYR A 1 85 ? 12.684 2.954 0.827 1.00 93.69 85 TYR A O 1
ATOM 669 N N . GLY A 1 86 ? 14.366 4.432 1.078 1.00 90.00 86 GLY A N 1
ATOM 670 C CA . GLY A 1 86 ? 15.387 3.470 1.483 1.00 90.00 86 GLY A CA 1
ATOM 671 C C . GLY A 1 86 ? 16.592 3.426 0.545 1.00 90.00 86 GLY A C 1
ATOM 672 O O . GLY A 1 86 ? 16.647 4.093 -0.492 1.00 90.00 86 GLY A O 1
ATOM 673 N N . ASN A 1 87 ? 17.606 2.654 0.938 1.00 87.12 87 ASN A N 1
ATOM 674 C CA . ASN A 1 87 ? 18.883 2.606 0.232 1.00 87.12 87 ASN A CA 1
ATOM 675 C C . ASN A 1 87 ? 18.819 1.672 -0.989 1.00 87.12 87 ASN A C 1
ATOM 677 O O . ASN A 1 87 ? 19.137 0.482 -0.915 1.00 87.12 87 ASN A O 1
ATOM 681 N N . VAL A 1 88 ? 18.409 2.224 -2.129 1.00 89.75 88 VAL A N 1
ATOM 682 C CA . VAL A 1 88 ? 18.352 1.520 -3.412 1.00 89.75 88 VAL A CA 1
ATOM 683 C C . VAL A 1 88 ? 19.038 2.341 -4.500 1.00 89.75 88 VAL A C 1
ATOM 685 O O . VAL A 1 88 ? 18.920 3.563 -4.554 1.00 89.75 88 VAL A O 1
ATOM 688 N N . THR A 1 89 ? 19.784 1.677 -5.381 1.00 91.38 89 THR A N 1
ATOM 689 C CA . THR A 1 89 ? 20.355 2.333 -6.561 1.00 91.38 89 THR A CA 1
ATOM 690 C C . THR A 1 89 ? 19.301 2.434 -7.659 1.00 91.38 89 THR A C 1
ATOM 692 O O . THR A 1 89 ? 18.481 1.528 -7.803 1.00 91.38 89 THR A O 1
ATOM 695 N N . HIS A 1 90 ? 19.363 3.484 -8.484 1.00 93.38 90 HIS A N 1
ATOM 696 C CA . HIS A 1 90 ? 18.458 3.665 -9.627 1.00 93.38 90 HIS A CA 1
ATOM 697 C C . HIS A 1 90 ? 18.366 2.389 -10.480 1.00 93.38 90 HIS A C 1
ATOM 699 O O . HIS A 1 90 ? 17.281 1.865 -10.690 1.00 93.38 90 HIS A O 1
ATOM 705 N N . ALA A 1 91 ? 19.508 1.824 -10.885 1.00 93.88 91 ALA A N 1
ATOM 706 C CA . ALA A 1 91 ? 19.539 0.631 -11.731 1.00 93.88 91 ALA A CA 1
ATOM 707 C C . ALA A 1 91 ? 18.920 -0.612 -11.060 1.00 93.88 91 ALA A C 1
ATOM 709 O O . ALA A 1 91 ? 18.357 -1.470 -11.738 1.00 93.88 91 ALA A O 1
ATOM 710 N N . ARG A 1 92 ? 19.030 -0.748 -9.729 1.00 94.44 92 ARG A N 1
ATOM 711 C CA . ARG A 1 92 ? 18.375 -1.844 -8.994 1.00 94.44 92 ARG A CA 1
ATOM 712 C C . ARG A 1 92 ? 16.866 -1.624 -8.923 1.00 94.44 92 ARG A C 1
ATOM 714 O O . ARG A 1 92 ? 16.127 -2.588 -9.095 1.00 94.44 92 ARG A O 1
ATOM 721 N N . LEU A 1 93 ? 16.432 -0.385 -8.697 1.00 96.06 93 LEU A N 1
ATOM 722 C CA . LEU A 1 93 ? 15.020 -0.021 -8.666 1.00 96.06 93 LEU A CA 1
ATOM 723 C C . LEU A 1 93 ? 14.353 -0.249 -10.024 1.00 96.06 93 LEU A C 1
ATOM 725 O O . LEU A 1 93 ? 13.345 -0.939 -10.095 1.00 96.06 93 LEU A O 1
ATOM 729 N N . GLU A 1 94 ? 14.957 0.237 -11.104 1.00 96.88 94 GLU A N 1
ATOM 730 C CA . GLU A 1 94 ? 14.450 0.052 -12.466 1.00 96.88 94 GLU A CA 1
ATOM 731 C C . GLU A 1 94 ? 14.278 -1.433 -12.816 1.00 96.88 94 GLU A C 1
ATOM 733 O O . GLU A 1 94 ? 13.214 -1.860 -13.270 1.00 96.88 94 GLU A O 1
ATOM 738 N N . ARG A 1 95 ? 15.288 -2.264 -12.514 1.00 96.50 95 ARG A N 1
ATOM 739 C CA . ARG A 1 95 ? 15.185 -3.720 -12.699 1.00 96.50 95 ARG A CA 1
ATOM 740 C C . ARG A 1 95 ? 14.061 -4.335 -11.871 1.00 96.50 95 ARG A C 1
ATOM 742 O O . ARG A 1 95 ? 13.392 -5.238 -12.372 1.00 96.50 95 ARG A O 1
ATOM 749 N N . ALA A 1 96 ? 13.865 -3.872 -10.638 1.00 96.62 96 ALA A N 1
ATOM 750 C CA . ALA A 1 96 ? 12.823 -4.381 -9.758 1.00 96.62 96 ALA A CA 1
ATOM 751 C C . ALA A 1 96 ? 11.418 -4.017 -10.252 1.00 96.62 96 ALA A C 1
ATOM 753 O O . ALA A 1 96 ? 10.568 -4.901 -10.302 1.00 96.62 96 ALA A O 1
ATOM 754 N N . VAL A 1 97 ? 11.195 -2.778 -10.702 1.00 97.88 97 VAL A N 1
ATOM 755 C CA . VAL A 1 97 ? 9.912 -2.347 -11.292 1.00 97.88 97 VAL A CA 1
ATOM 756 C C . VAL A 1 97 ? 9.596 -3.165 -12.544 1.00 97.88 97 VAL A C 1
ATOM 758 O O . VAL A 1 97 ? 8.505 -3.717 -12.680 1.00 97.88 97 VAL A O 1
ATOM 761 N N . CYS A 1 98 ? 10.573 -3.317 -13.441 1.00 96.81 98 CYS A N 1
ATOM 762 C CA . CYS A 1 98 ? 10.406 -4.117 -14.652 1.00 96.81 98 CYS A CA 1
ATOM 763 C C . CYS A 1 98 ? 10.146 -5.600 -14.342 1.00 96.81 98 CYS A C 1
ATOM 765 O O . CYS A 1 98 ? 9.354 -6.244 -15.028 1.00 96.81 98 CYS A O 1
ATOM 767 N N . ALA A 1 99 ? 10.802 -6.162 -13.324 1.00 97.00 99 ALA A N 1
ATOM 768 C CA . ALA A 1 99 ? 10.540 -7.525 -12.875 1.00 97.00 99 ALA A CA 1
ATOM 769 C C . ALA A 1 99 ? 9.143 -7.663 -12.256 1.00 97.00 99 ALA A C 1
ATOM 771 O O . ALA A 1 99 ? 8.427 -8.585 -12.628 1.00 97.00 99 ALA A O 1
ATOM 772 N N . ALA A 1 100 ? 8.727 -6.733 -11.397 1.00 97.38 100 ALA A N 1
ATOM 773 C CA . ALA A 1 100 ? 7.396 -6.710 -10.797 1.00 97.38 100 ALA A CA 1
ATOM 774 C C . ALA A 1 100 ? 6.286 -6.672 -11.861 1.00 97.38 100 ALA A C 1
ATOM 776 O O . ALA A 1 100 ? 5.380 -7.503 -11.830 1.00 97.38 100 ALA A O 1
ATOM 777 N N . LEU A 1 101 ? 6.406 -5.793 -12.865 1.00 95.88 101 LEU A N 1
ATOM 778 C CA . LEU A 1 101 ? 5.486 -5.757 -14.009 1.00 95.88 101 LEU A CA 1
ATOM 779 C C . LEU A 1 101 ? 5.431 -7.106 -14.740 1.00 95.88 101 LEU A C 1
ATOM 781 O O . LEU A 1 101 ? 4.345 -7.622 -14.992 1.00 95.88 101 LEU A O 1
ATOM 785 N N . ARG A 1 102 ? 6.587 -7.712 -15.055 1.00 95.50 102 ARG A N 1
ATOM 786 C CA . ARG A 1 102 ? 6.629 -9.033 -15.711 1.00 95.50 102 ARG A CA 1
ATOM 787 C C . ARG A 1 102 ? 5.949 -10.122 -14.880 1.00 95.50 102 ARG A C 1
ATOM 789 O O . ARG A 1 102 ? 5.235 -10.935 -15.454 1.00 95.50 102 ARG A O 1
ATOM 796 N N . ARG A 1 103 ? 6.142 -10.118 -13.560 1.00 95.19 103 ARG A N 1
ATOM 797 C CA . ARG A 1 103 ? 5.546 -11.100 -12.643 1.00 95.19 103 ARG A CA 1
ATOM 798 C C . ARG A 1 103 ? 4.024 -10.969 -12.555 1.00 95.19 103 ARG A C 1
ATOM 800 O O . ARG A 1 103 ? 3.314 -11.971 -12.536 1.00 95.19 103 ARG A O 1
ATOM 807 N N . PHE A 1 104 ? 3.495 -9.745 -12.619 1.00 93.94 104 PHE A N 1
ATOM 808 C CA . PHE A 1 104 ? 2.051 -9.542 -12.770 1.00 93.94 104 PHE A CA 1
ATOM 809 C C . PHE A 1 104 ? 1.513 -10.121 -14.083 1.00 93.94 104 PHE A C 1
ATOM 811 O O . PHE A 1 104 ? 0.469 -10.778 -14.074 1.00 93.94 104 PHE A O 1
ATOM 818 N N . TYR A 1 105 ? 2.238 -9.946 -15.194 1.00 90.00 105 TYR A N 1
ATOM 819 C CA . TYR A 1 105 ? 1.868 -10.558 -16.476 1.00 90.00 105 TYR A CA 1
ATOM 820 C C . TYR A 1 105 ? 1.961 -12.086 -16.479 1.00 90.00 105 TYR A C 1
ATOM 822 O O . TYR A 1 105 ? 1.229 -12.722 -17.232 1.00 90.00 105 TYR A O 1
ATOM 830 N N . SER A 1 106 ? 2.810 -12.681 -15.637 1.00 91.75 106 SER A N 1
ATOM 831 C CA . SER A 1 106 ? 2.878 -14.136 -15.455 1.00 91.75 106 SER A CA 1
ATOM 832 C C . SER A 1 106 ? 1.896 -14.684 -14.414 1.00 91.75 106 SER A C 1
ATOM 834 O O . SER A 1 106 ? 1.925 -15.880 -14.144 1.00 91.75 106 SER A O 1
ATOM 836 N N . GLY A 1 107 ? 1.023 -13.847 -13.841 1.00 91.44 107 GLY A N 1
ATOM 837 C CA . GLY A 1 107 ? -0.037 -14.291 -12.930 1.00 91.44 107 GLY A CA 1
ATOM 838 C C . GLY A 1 107 ? 0.316 -14.269 -11.441 1.00 91.44 107 GLY A C 1
ATOM 839 O O . GLY A 1 107 ? -0.472 -14.749 -10.630 1.00 91.44 107 GLY A O 1
ATOM 840 N N . GLU A 1 108 ? 1.455 -13.697 -11.040 1.00 94.19 108 GLU A N 1
ATOM 841 C CA . GLU A 1 108 ? 1.851 -13.587 -9.625 1.00 94.19 108 GLU A CA 1
ATOM 842 C C . GLU A 1 108 ? 1.124 -12.427 -8.918 1.00 94.19 108 GLU A C 1
ATOM 844 O O . GLU A 1 108 ? 1.731 -11.486 -8.407 1.00 94.19 108 GLU A O 1
ATOM 849 N N . TRP A 1 109 ? -0.209 -12.459 -8.918 1.00 93.81 109 TRP A N 1
ATOM 850 C CA . TRP A 1 109 ? -1.044 -11.349 -8.445 1.00 93.81 109 TRP A CA 1
ATOM 851 C C . TRP A 1 109 ? -1.008 -11.143 -6.929 1.00 93.81 109 TRP A C 1
ATOM 853 O O . TRP A 1 109 ? -1.283 -10.039 -6.464 1.00 93.81 109 TRP A O 1
ATOM 863 N N . ASP A 1 110 ? -0.604 -12.153 -6.156 1.00 93.38 110 ASP A N 1
ATOM 864 C CA . ASP A 1 110 ? -0.433 -12.032 -4.703 1.00 93.38 110 ASP A CA 1
ATOM 865 C C . ASP A 1 110 ? 0.650 -11.012 -4.310 1.00 93.38 110 ASP A C 1
ATOM 867 O O . ASP A 1 110 ? 0.633 -10.494 -3.194 1.00 93.38 110 ASP A O 1
ATOM 871 N N . LEU A 1 111 ? 1.525 -10.626 -5.248 1.00 95.31 111 LEU A N 1
ATOM 872 C CA . LEU A 1 111 ? 2.475 -9.524 -5.071 1.00 95.31 111 LEU A CA 1
ATOM 873 C C . LEU A 1 111 ? 1.795 -8.161 -4.862 1.00 95.31 111 LEU A C 1
ATOM 875 O O . LEU A 1 111 ? 2.442 -7.238 -4.371 1.00 95.31 111 LEU A O 1
ATOM 879 N N . ALA A 1 112 ? 0.509 -8.027 -5.205 1.00 96.25 112 ALA A N 1
ATOM 880 C CA . ALA A 1 112 ? -0.273 -6.819 -4.957 1.00 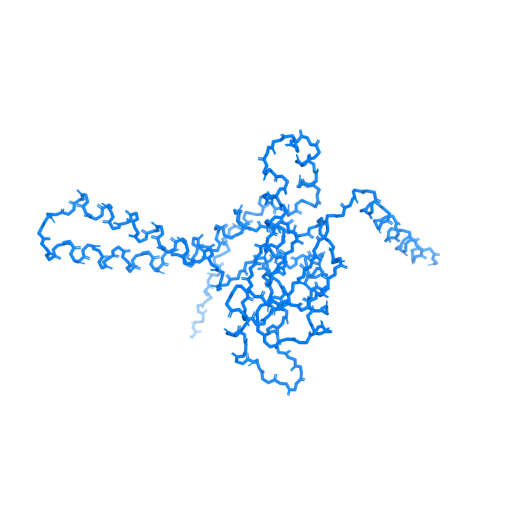96.25 112 ALA A CA 1
ATOM 881 C C . ALA A 1 112 ? -0.620 -6.612 -3.475 1.00 96.25 112 ALA A C 1
ATOM 883 O O . ALA A 1 112 ? -1.114 -5.544 -3.121 1.00 96.25 112 ALA A O 1
ATOM 884 N N . VAL A 1 113 ? -0.394 -7.597 -2.601 1.00 95.62 113 VAL A 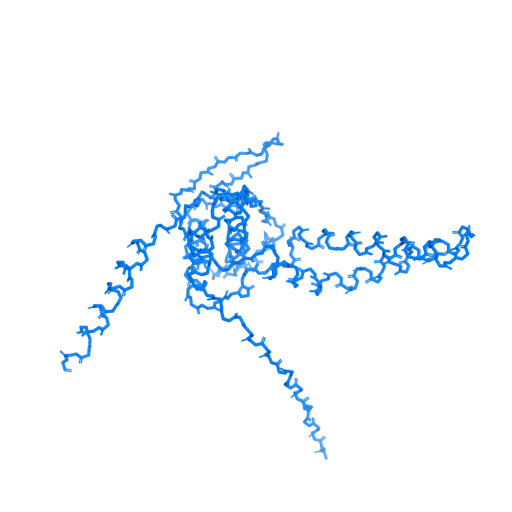N 1
ATOM 885 C CA . VAL A 1 113 ? -0.656 -7.490 -1.160 1.00 95.62 113 VAL A CA 1
ATOM 886 C C . VAL A 1 113 ? 0.667 -7.536 -0.404 1.00 95.62 113 VAL A C 1
ATOM 888 O O . VAL A 1 113 ? 1.530 -8.376 -0.673 1.00 95.62 113 VAL A O 1
ATOM 891 N N . HIS A 1 114 ? 0.841 -6.637 0.565 1.00 94.06 114 HIS A N 1
ATOM 892 C CA . HIS A 1 114 ? 2.059 -6.574 1.368 1.00 94.06 114 HIS A CA 1
ATOM 893 C C . HIS A 1 114 ? 1.737 -6.486 2.874 1.00 94.06 114 HIS A C 1
ATOM 895 O O . HIS A 1 114 ? 0.896 -5.682 3.292 1.00 94.06 114 HIS A O 1
ATOM 901 N N . PRO A 1 115 ? 2.415 -7.268 3.740 1.00 91.44 115 PRO A N 1
ATOM 902 C CA . PRO A 1 115 ? 2.096 -7.331 5.171 1.00 91.44 115 PRO A CA 1
ATOM 903 C C . PRO A 1 115 ? 2.366 -6.019 5.921 1.00 91.44 115 PRO A C 1
ATOM 905 O O . PRO A 1 115 ? 1.798 -5.790 6.985 1.00 91.44 115 PRO A O 1
ATOM 908 N N . ARG A 1 116 ? 3.217 -5.142 5.373 1.00 90.12 116 ARG A N 1
ATOM 909 C CA . ARG A 1 116 ? 3.578 -3.843 5.976 1.00 90.12 116 ARG A CA 1
ATOM 910 C C . ARG A 1 116 ? 2.941 -2.645 5.264 1.00 90.12 116 ARG A C 1
ATOM 912 O O . ARG A 1 116 ? 3.474 -1.544 5.331 1.00 90.12 116 ARG A O 1
ATOM 919 N N . CYS A 1 117 ? 1.845 -2.862 4.542 1.00 94.38 117 CYS A N 1
ATOM 920 C CA . CYS A 1 117 ? 1.082 -1.782 3.924 1.00 94.38 117 CYS A CA 1
ATOM 921 C C . CYS A 1 117 ? 0.434 -0.884 4.995 1.00 94.38 117 CYS A C 1
ATOM 923 O O . CYS A 1 117 ? -0.055 -1.382 6.012 1.00 94.38 117 CYS A O 1
ATOM 925 N N . GLY A 1 118 ? 0.367 0.428 4.746 1.00 94.06 118 GLY A N 1
ATOM 926 C CA . GLY A 1 118 ? -0.333 1.383 5.615 1.00 94.06 118 GLY A CA 1
ATOM 927 C C . GLY A 1 118 ? -1.826 1.068 5.794 1.00 94.06 118 GLY A C 1
ATOM 928 O O . GLY A 1 118 ? -2.375 1.329 6.864 1.00 94.06 118 GLY A O 1
ATOM 929 N N . THR A 1 119 ? -2.458 0.413 4.810 1.00 95.31 119 THR A N 1
ATOM 930 C CA . THR A 1 119 ? -3.827 -0.134 4.910 1.00 95.31 119 THR A CA 1
ATOM 931 C C . THR A 1 119 ? -3.975 -1.086 6.106 1.00 95.31 119 THR A C 1
ATOM 933 O O . THR A 1 119 ? -4.962 -0.994 6.828 1.00 95.31 119 THR A O 1
ATOM 936 N N . ASN A 1 120 ? -2.939 -1.898 6.371 1.00 95.38 120 ASN A N 1
ATOM 937 C CA . ASN A 1 120 ? -2.614 -2.558 7.648 1.00 95.38 120 ASN A CA 1
ATOM 938 C C . ASN A 1 120 ? -3.100 -1.790 8.874 1.00 95.38 120 ASN A C 1
ATOM 940 O O . ASN A 1 120 ? -4.036 -2.157 9.584 1.00 95.38 120 ASN A O 1
ATOM 944 N N . LEU A 1 121 ? -2.400 -0.688 9.096 1.00 95.38 121 LEU A N 1
ATOM 945 C CA . LEU A 1 121 ? -2.552 0.142 10.270 1.00 95.38 121 LEU A CA 1
ATOM 946 C C . LEU A 1 121 ? -3.915 0.841 10.300 1.00 95.38 121 LEU A C 1
ATOM 948 O O . LEU A 1 121 ? -4.530 0.921 11.362 1.00 95.38 121 LEU A O 1
ATOM 952 N N . ALA A 1 122 ? -4.397 1.312 9.148 1.00 97.19 122 ALA A N 1
ATOM 953 C CA . ALA A 1 122 ? -5.700 1.963 9.039 1.00 97.19 122 ALA A CA 1
ATOM 954 C C . ALA A 1 122 ? -6.849 1.017 9.429 1.00 97.19 122 ALA A C 1
ATOM 956 O O . ALA A 1 122 ? -7.722 1.401 10.207 1.00 97.19 122 ALA A O 1
ATOM 957 N N . VAL A 1 123 ? -6.821 -0.231 8.947 1.00 97.75 123 VAL A N 1
ATOM 958 C CA . VAL A 1 123 ? -7.821 -1.249 9.300 1.00 97.75 123 VAL A CA 1
ATOM 959 C C . VAL A 1 123 ? -7.759 -1.578 10.790 1.00 97.75 123 VAL A C 1
ATOM 961 O O . VAL A 1 123 ? -8.802 -1.584 11.442 1.00 97.75 123 VAL A O 1
ATOM 964 N N . THR A 1 124 ? -6.564 -1.762 11.363 1.00 97.06 124 THR A N 1
ATOM 965 C CA . THR A 1 124 ? -6.412 -1.969 12.814 1.00 97.06 124 THR A CA 1
ATOM 966 C C . THR A 1 124 ? -7.018 -0.821 13.617 1.00 97.06 124 THR A C 1
ATOM 968 O O . THR A 1 124 ? -7.766 -1.065 14.562 1.00 97.06 124 THR A O 1
ATOM 971 N N . ALA A 1 125 ? -6.723 0.428 13.245 1.00 97.69 125 ALA A N 1
ATOM 972 C CA . ALA A 1 125 ? -7.218 1.605 13.952 1.00 97.69 125 ALA A CA 1
ATOM 973 C C . ALA A 1 125 ? -8.749 1.717 13.881 1.00 97.69 125 ALA A C 1
ATOM 975 O O . ALA A 1 125 ? -9.391 1.969 14.900 1.00 97.69 125 ALA A O 1
ATOM 976 N N . LEU A 1 126 ? -9.337 1.476 12.704 1.00 98.12 126 LEU A N 1
ATOM 977 C CA . LEU A 1 126 ? -10.790 1.477 12.517 1.00 98.12 126 LEU A CA 1
ATOM 978 C C . LEU A 1 126 ? -11.474 0.379 13.337 1.00 98.12 126 LEU A C 1
ATOM 980 O O . LEU A 1 126 ? -12.478 0.649 13.995 1.00 98.12 126 LEU A O 1
ATOM 984 N N . LEU A 1 127 ? -10.921 -0.837 13.343 1.00 98.12 127 LEU A N 1
ATOM 985 C CA . LEU A 1 127 ? -11.447 -1.944 14.145 1.00 98.12 127 LEU A CA 1
ATOM 986 C C . LEU A 1 127 ? -11.343 -1.650 15.640 1.00 98.12 127 LEU A C 1
ATOM 988 O O . LEU A 1 127 ? -12.321 -1.827 16.360 1.00 98.12 127 LEU A O 1
ATOM 992 N N . ALA A 1 128 ? -10.191 -1.165 16.106 1.00 98.00 128 ALA A N 1
ATOM 993 C CA . ALA A 1 128 ? -9.988 -0.833 17.513 1.00 98.00 128 ALA A CA 1
ATOM 994 C C . ALA A 1 128 ? -10.945 0.277 17.967 1.00 98.00 128 ALA A C 1
ATOM 996 O O . ALA A 1 128 ? -11.564 0.157 19.022 1.00 98.00 128 ALA A O 1
ATOM 997 N N . ALA A 1 129 ? -11.118 1.322 17.152 1.00 98.12 129 ALA A N 1
ATOM 998 C CA . ALA A 1 129 ? -12.058 2.401 17.435 1.00 98.12 129 ALA A CA 1
ATOM 999 C C . ALA A 1 129 ? -13.511 1.902 17.444 1.00 98.12 129 ALA A C 1
ATOM 1001 O O . ALA A 1 129 ? -14.242 2.175 18.392 1.00 98.12 129 ALA A O 1
ATOM 1002 N N . GLY A 1 130 ? -13.925 1.136 16.431 1.00 98.25 130 GLY A N 1
ATOM 1003 C CA . GLY A 1 130 ? -15.287 0.606 16.333 1.00 98.25 130 GLY A CA 1
ATOM 1004 C C . GLY A 1 130 ? -15.635 -0.351 17.473 1.00 98.25 130 GLY A C 1
ATOM 1005 O O . GLY A 1 130 ? -16.667 -0.191 18.125 1.00 98.25 130 GLY A O 1
ATOM 1006 N N . LEU A 1 131 ? -14.750 -1.306 17.768 1.00 98.25 131 LEU A N 1
ATOM 1007 C CA . LEU A 1 131 ? -14.921 -2.240 18.883 1.00 98.25 131 LEU A CA 1
ATOM 1008 C C . LEU A 1 131 ? -14.859 -1.523 20.233 1.00 98.25 131 LEU A C 1
ATOM 1010 O O . LEU A 1 131 ? -15.634 -1.856 21.123 1.00 98.25 131 LEU A O 1
ATOM 1014 N N . GLY A 1 132 ? -13.989 -0.522 20.383 1.00 98.00 132 GLY A N 1
ATOM 1015 C CA . GLY A 1 132 ? -13.896 0.290 21.595 1.00 98.00 132 GLY A CA 1
ATOM 1016 C C . GLY A 1 132 ? -15.167 1.100 21.847 1.00 98.00 132 GLY A C 1
ATOM 1017 O O . GLY A 1 132 ? -15.684 1.096 22.962 1.00 98.00 132 GLY A O 1
ATOM 1018 N N . LEU A 1 133 ? -15.726 1.731 20.809 1.00 98.00 133 LEU A N 1
ATOM 1019 C CA . LEU A 1 133 ? -17.016 2.424 20.888 1.00 98.00 133 LEU A CA 1
ATOM 1020 C C . LEU A 1 133 ? -18.163 1.455 21.204 1.00 98.00 133 LEU A C 1
ATOM 1022 O O . LEU A 1 133 ? -19.025 1.773 22.022 1.00 98.00 133 LEU A O 1
ATOM 1026 N N . GLY A 1 134 ? -18.155 0.259 20.608 1.00 97.50 134 GLY A N 1
ATOM 1027 C CA . GLY A 1 134 ? -19.120 -0.796 20.920 1.00 97.50 134 GLY A CA 1
ATOM 1028 C C . GLY A 1 134 ? -19.022 -1.263 22.375 1.00 97.50 134 GLY A C 1
ATOM 1029 O O . GLY A 1 134 ? -20.030 -1.319 23.076 1.00 97.50 134 GLY A O 1
ATOM 1030 N N . ALA A 1 135 ? -17.806 -1.525 22.859 1.00 96.69 135 ALA A N 1
ATOM 1031 C CA . ALA A 1 135 ? -17.548 -1.879 24.251 1.00 96.69 135 ALA A CA 1
ATOM 1032 C C . ALA A 1 135 ? -18.013 -0.766 25.200 1.00 96.69 135 ALA A C 1
ATOM 1034 O O . ALA A 1 135 ? -18.687 -1.051 26.186 1.00 96.69 135 ALA A O 1
ATOM 1035 N N . HIS A 1 136 ? -17.741 0.498 24.864 1.00 95.94 136 HIS A N 1
ATOM 1036 C CA . HIS A 1 136 ? -18.200 1.653 25.633 1.00 95.94 136 HIS A CA 1
ATOM 1037 C C . HIS A 1 136 ? -19.729 1.747 25.717 1.00 95.94 136 HIS A C 1
ATOM 1039 O O . HIS A 1 136 ? -20.268 2.085 26.770 1.00 95.94 136 HIS A O 1
ATOM 1045 N N . ALA A 1 137 ? -20.431 1.441 24.623 1.00 96.50 137 ALA A N 1
ATOM 1046 C CA . ALA A 1 137 ? -21.889 1.493 24.565 1.00 96.50 137 ALA A CA 1
ATOM 1047 C C . ALA A 1 137 ? -22.571 0.349 25.338 1.00 96.50 137 ALA A C 1
ATOM 1049 O O . ALA A 1 137 ? -23.665 0.547 25.866 1.00 96.50 137 ALA A O 1
ATOM 1050 N N . ILE A 1 138 ? -21.945 -0.832 25.389 1.00 96.50 138 ILE A N 1
ATOM 1051 C CA . ILE A 1 138 ? -22.535 -2.052 25.965 1.00 96.50 138 ILE A CA 1
ATOM 1052 C C . ILE A 1 138 ? -22.154 -2.237 27.442 1.00 96.50 138 ILE A C 1
ATOM 1054 O O . ILE A 1 138 ? -22.979 -2.688 28.237 1.00 96.50 138 ILE A O 1
ATOM 1058 N N . LEU A 1 139 ? -20.913 -1.923 27.822 1.00 95.50 139 LEU A N 1
ATOM 1059 C CA . LEU A 1 139 ? -20.407 -2.171 29.173 1.00 95.50 139 LEU A CA 1
ATOM 1060 C C . LEU A 1 139 ? -20.842 -1.084 30.171 1.00 95.50 139 LEU A C 1
ATOM 1062 O O . LEU A 1 139 ? -21.064 0.069 29.790 1.00 95.50 139 LEU A O 1
ATOM 1066 N N . PRO A 1 140 ? -20.896 -1.408 31.478 1.00 95.00 140 PRO A N 1
ATOM 1067 C CA . PRO A 1 140 ? -21.081 -0.410 32.525 1.00 95.00 140 PRO A CA 1
ATOM 1068 C C . PRO A 1 140 ? -20.055 0.726 32.418 1.00 95.00 140 PRO A C 1
ATOM 1070 O O . PRO A 1 140 ? -18.891 0.505 32.086 1.00 95.00 140 PRO A O 1
ATOM 1073 N N . ARG A 1 141 ? -20.463 1.958 32.744 1.00 93.81 141 ARG A N 1
ATOM 1074 C CA . ARG A 1 141 ? -19.610 3.162 32.638 1.00 93.81 141 ARG A CA 1
ATOM 1075 C C . ARG A 1 141 ? -18.583 3.307 33.774 1.00 93.81 141 ARG A C 1
ATOM 1077 O O . ARG A 1 141 ? -18.102 4.409 34.024 1.00 93.81 141 ARG A O 1
ATOM 1084 N N . GLY A 1 142 ? -18.272 2.221 34.478 1.00 96.75 142 GLY A N 1
ATOM 1085 C CA . GLY A 1 142 ? -17.238 2.204 35.506 1.00 96.75 142 GLY A CA 1
ATOM 1086 C C . GLY A 1 142 ? -15.834 2.219 34.885 1.00 96.75 142 GLY A C 1
ATOM 1087 O O . GLY A 1 142 ? -15.628 1.685 33.794 1.00 96.75 142 GLY A O 1
ATOM 1088 N N . PRO A 1 143 ? -14.845 2.860 35.529 1.00 94.56 143 PRO A N 1
ATOM 1089 C CA . PRO A 1 143 ? -13.522 3.059 34.935 1.00 94.56 143 PRO A CA 1
ATOM 1090 C C . PRO A 1 143 ? -12.771 1.746 34.667 1.00 94.56 143 PRO A C 1
ATOM 1092 O O . PRO A 1 143 ? -12.030 1.661 33.689 1.00 94.56 143 PRO A O 1
ATOM 1095 N N . LEU A 1 144 ? -12.968 0.717 35.498 1.00 96.94 144 LEU A N 1
ATOM 1096 C CA . LEU A 1 144 ? -12.308 -0.579 35.327 1.00 96.94 144 LEU A CA 1
ATOM 1097 C C . LEU A 1 144 ? -12.920 -1.366 34.166 1.00 96.94 144 LEU A C 1
ATOM 1099 O O . LEU A 1 144 ? -12.191 -1.878 33.321 1.00 96.94 144 LEU A O 1
ATOM 1103 N N . GLU A 1 145 ? -14.247 -1.420 34.084 1.00 96.50 145 GLU A N 1
ATOM 1104 C CA . GLU A 1 145 ? -14.981 -2.093 33.011 1.00 96.50 145 GLU A CA 1
ATOM 1105 C C . GLU A 1 145 ? -14.646 -1.476 31.654 1.00 96.50 145 GLU A C 1
ATOM 1107 O O . GLU A 1 145 ? -14.419 -2.195 30.683 1.00 96.50 145 GLU A O 1
ATOM 1112 N 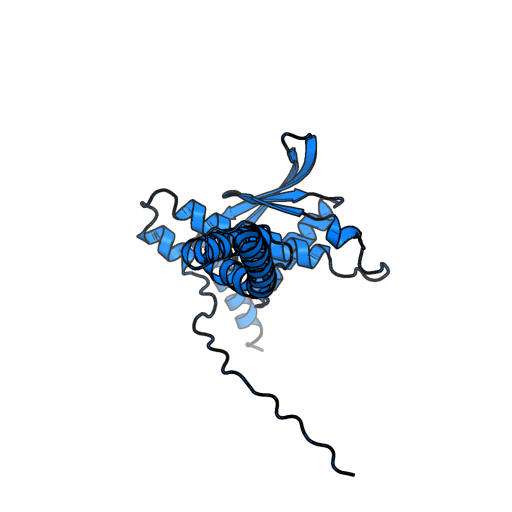N . GLN A 1 146 ? -14.551 -0.147 31.597 1.00 96.56 146 GLN A N 1
ATOM 1113 C CA . GLN A 1 146 ? -14.173 0.576 30.385 1.00 96.56 146 GLN A CA 1
ATOM 1114 C C . GLN A 1 146 ? -12.713 0.320 29.996 1.00 96.56 146 GLN A C 1
ATOM 1116 O O . GLN A 1 146 ? -12.427 0.117 28.817 1.00 96.56 146 GLN A O 1
ATOM 1121 N N . LEU A 1 147 ? -11.793 0.264 30.967 1.00 97.06 147 LEU A N 1
ATOM 1122 C CA . LEU A 1 147 ? -10.392 -0.075 30.708 1.00 97.06 147 LEU A CA 1
ATOM 1123 C C . LEU A 1 147 ? -10.250 -1.498 30.152 1.00 97.06 147 LEU A C 1
ATOM 1125 O O . LEU A 1 147 ? -9.573 -1.700 29.142 1.00 97.06 147 LEU A O 1
ATOM 1129 N N . PHE A 1 148 ? -10.913 -2.479 30.772 1.00 97.38 148 PHE A N 1
ATOM 1130 C CA . PHE A 1 148 ? -10.907 -3.859 30.285 1.00 97.38 148 PHE A CA 1
ATOM 1131 C C . PHE A 1 148 ? -11.602 -3.992 28.930 1.00 97.38 148 PHE A C 1
ATOM 1133 O O . PHE A 1 148 ? -11.085 -4.683 28.053 1.00 97.38 148 PHE A O 1
ATOM 1140 N N . GLY A 1 149 ? -12.726 -3.302 28.729 1.00 97.31 149 GLY A N 1
ATOM 1141 C CA . GLY A 1 149 ? -13.440 -3.267 27.455 1.00 97.31 149 GLY A CA 1
ATOM 1142 C C . GLY A 1 149 ? -12.580 -2.713 26.323 1.00 97.31 149 GLY A C 1
ATOM 1143 O O . GLY A 1 149 ? -12.490 -3.326 25.261 1.00 97.31 149 GLY A O 1
ATOM 1144 N N . LEU A 1 150 ? -11.881 -1.602 26.568 1.00 97.12 150 LEU A N 1
ATOM 1145 C CA . LEU A 1 150 ? -10.961 -1.009 25.600 1.00 97.12 150 LEU A CA 1
ATOM 1146 C C . LEU A 1 150 ? -9.759 -1.924 25.320 1.00 97.12 150 LEU A C 1
ATOM 1148 O O . LEU A 1 150 ? -9.379 -2.099 24.163 1.00 97.12 150 LEU A O 1
ATOM 1152 N N . GLY A 1 151 ? -9.187 -2.544 26.357 1.00 97.81 151 GLY A N 1
ATOM 1153 C CA . GLY A 1 151 ? -8.096 -3.510 26.207 1.00 97.81 151 GLY A CA 1
ATOM 1154 C C . GLY A 1 151 ? -8.505 -4.731 25.376 1.00 97.81 151 GLY A C 1
ATOM 1155 O O . GLY A 1 151 ? -7.802 -5.107 24.439 1.00 97.81 151 GLY A O 1
ATOM 1156 N N . ALA A 1 152 ? -9.675 -5.308 25.662 1.00 97.75 152 ALA A N 1
ATOM 1157 C CA . ALA A 1 152 ? -10.229 -6.426 24.904 1.00 97.75 152 ALA A CA 1
ATOM 1158 C C . ALA A 1 152 ? -10.519 -6.040 23.445 1.00 97.75 152 ALA A C 1
ATOM 1160 O O . ALA A 1 152 ? -10.169 -6.791 22.534 1.00 97.75 152 ALA A O 1
ATOM 1161 N N . ALA A 1 153 ? -11.090 -4.854 23.210 1.00 97.88 153 ALA A N 1
ATOM 1162 C CA . ALA A 1 153 ? -11.329 -4.324 21.870 1.00 97.88 153 ALA A CA 1
ATOM 1163 C C . ALA A 1 153 ? -10.028 -4.156 21.071 1.00 97.88 153 ALA A C 1
ATOM 1165 O O . ALA A 1 153 ? -9.967 -4.551 19.907 1.00 97.88 153 ALA A O 1
ATOM 1166 N N . ALA A 1 154 ? -8.973 -3.622 21.694 1.00 97.75 154 ALA A N 1
ATOM 1167 C CA . ALA A 1 154 ? -7.672 -3.456 21.053 1.00 97.75 154 ALA A CA 1
ATOM 1168 C C . ALA A 1 154 ? -7.028 -4.805 20.687 1.00 97.75 154 ALA A C 1
ATOM 1170 O O . ALA A 1 154 ? -6.529 -4.960 19.572 1.00 97.75 154 ALA A O 1
ATOM 1171 N N . ILE A 1 155 ? -7.078 -5.795 21.587 1.00 98.06 155 ILE A N 1
ATOM 1172 C CA . ILE A 1 155 ? -6.573 -7.152 21.317 1.00 98.06 155 ILE A CA 1
ATOM 1173 C C . ILE A 1 155 ? -7.368 -7.801 20.180 1.00 98.06 155 ILE A C 1
ATOM 1175 O O . ILE A 1 155 ? -6.774 -8.318 19.235 1.00 98.06 155 ILE A O 1
ATOM 1179 N N . ALA A 1 156 ? -8.701 -7.738 20.229 1.00 97.75 156 ALA A N 1
ATOM 1180 C CA . ALA A 1 156 ? -9.556 -8.283 19.178 1.00 97.75 156 ALA A CA 1
ATOM 1181 C C . ALA A 1 156 ? -9.266 -7.629 17.817 1.00 97.75 156 ALA A C 1
ATOM 1183 O O . ALA A 1 156 ? -9.101 -8.329 16.819 1.00 97.75 156 ALA A O 1
ATOM 1184 N N . ALA A 1 157 ? -9.118 -6.302 17.777 1.00 97.62 157 ALA A N 1
ATOM 1185 C CA . ALA A 1 157 ? -8.735 -5.586 16.565 1.00 97.62 157 ALA A CA 1
ATOM 1186 C C . ALA A 1 157 ? -7.371 -6.044 16.029 1.00 97.62 157 ALA A C 1
ATOM 1188 O O . ALA A 1 157 ? -7.254 -6.320 14.838 1.00 97.62 157 ALA A O 1
ATOM 1189 N N . ALA A 1 158 ? -6.357 -6.178 16.890 1.00 95.62 158 ALA A N 1
ATOM 1190 C CA . ALA A 1 158 ? -5.021 -6.620 16.490 1.00 95.62 158 ALA A CA 1
ATOM 1191 C C . ALA A 1 158 ? -5.006 -8.048 15.915 1.00 95.62 158 ALA A C 1
ATOM 1193 O O . ALA A 1 158 ? -4.222 -8.328 15.011 1.00 95.62 158 ALA A O 1
ATOM 1194 N N . GLN A 1 159 ? -5.885 -8.928 16.401 1.00 96.88 159 GLN A N 1
ATOM 1195 C CA . GLN A 1 159 ? -6.016 -10.301 15.904 1.00 96.88 159 GLN A CA 1
ATOM 1196 C C . GLN A 1 159 ? -6.760 -10.372 14.562 1.00 96.88 159 GLN A C 1
ATOM 1198 O O . GLN A 1 159 ? -6.397 -11.173 13.706 1.00 96.88 159 GLN A O 1
ATOM 1203 N N . LEU A 1 160 ? -7.786 -9.538 14.363 1.00 95.94 160 LEU A N 1
ATOM 1204 C CA . LEU A 1 160 ? -8.609 -9.539 13.145 1.00 95.94 160 LEU A CA 1
ATOM 1205 C C . LEU A 1 160 ? -7.985 -8.736 11.992 1.00 95.94 160 LEU A C 1
ATOM 1207 O O . LEU A 1 160 ? -8.213 -9.032 10.817 1.00 95.94 160 LEU A O 1
ATOM 1211 N N . ALA A 1 161 ? -7.207 -7.700 12.309 1.00 94.88 161 ALA A N 1
ATOM 1212 C CA . ALA A 1 161 ? -6.692 -6.760 11.322 1.00 94.88 161 ALA A CA 1
ATOM 1213 C C . ALA A 1 161 ? -5.760 -7.354 10.251 1.00 94.88 161 ALA A C 1
ATOM 1215 O O . ALA A 1 161 ? -5.838 -6.874 9.123 1.00 94.88 161 ALA A O 1
ATOM 1216 N N . PRO A 1 162 ? -4.895 -8.355 10.510 1.00 92.50 162 PRO A N 1
ATOM 1217 C CA . PRO A 1 162 ? -4.029 -8.903 9.466 1.00 92.50 162 PRO A CA 1
ATOM 1218 C C . PRO A 1 162 ? -4.812 -9.509 8.293 1.00 92.50 162 PRO A C 1
ATOM 1220 O O . PRO A 1 162 ? -4.508 -9.227 7.132 1.00 92.50 162 PRO A O 1
ATOM 1223 N N . GLU A 1 163 ? -5.848 -10.299 8.585 1.00 94.38 163 GLU A N 1
ATOM 1224 C CA . GLU A 1 163 ? -6.681 -10.933 7.557 1.00 94.38 163 GLU A CA 1
ATOM 1225 C C . GLU A 1 163 ? -7.578 -9.908 6.861 1.00 94.38 163 GLU A C 1
ATOM 1227 O O . GLU A 1 163 ? -7.588 -9.820 5.631 1.00 94.38 163 GLU A O 1
ATOM 1232 N N . LEU A 1 164 ? -8.272 -9.070 7.637 1.00 96.31 164 LEU A N 1
ATOM 1233 C CA . LEU A 1 164 ? -9.141 -8.028 7.086 1.00 96.31 164 LEU A CA 1
ATOM 1234 C C . LEU A 1 164 ? -8.350 -6.991 6.283 1.00 96.31 164 LEU A C 1
ATOM 1236 O O . LEU A 1 164 ? -8.787 -6.572 5.216 1.00 96.31 164 LEU A O 1
ATOM 1240 N N . GLY A 1 165 ? -7.161 -6.620 6.746 1.00 96.38 165 GLY A N 1
ATOM 1241 C CA . GLY A 1 165 ? -6.250 -5.722 6.050 1.00 96.38 165 GLY A CA 1
ATOM 1242 C C . GLY A 1 165 ? -5.802 -6.279 4.704 1.00 96.38 165 GLY A C 1
ATOM 1243 O O . GLY A 1 165 ? -5.841 -5.560 3.708 1.00 96.38 165 GLY A O 1
ATOM 1244 N N . SER A 1 166 ? -5.468 -7.571 4.639 1.00 95.25 166 SER A N 1
ATOM 1245 C CA . SER A 1 166 ? -5.153 -8.262 3.382 1.00 95.25 166 SER A CA 1
ATOM 1246 C C . SER A 1 166 ? -6.330 -8.239 2.396 1.00 95.25 166 SER A C 1
ATOM 1248 O O . SER A 1 166 ? -6.145 -7.952 1.211 1.00 95.25 166 SER A O 1
ATOM 1250 N N . LEU A 1 167 ? -7.557 -8.459 2.883 1.00 95.94 167 LEU A N 1
ATOM 1251 C CA . LEU A 1 167 ? -8.769 -8.378 2.060 1.00 95.94 167 LEU A CA 1
ATOM 1252 C C . LEU A 1 167 ? -9.019 -6.952 1.556 1.00 95.94 167 LEU A C 1
ATOM 1254 O O . LEU A 1 167 ? -9.256 -6.754 0.365 1.00 95.94 167 LEU A O 1
ATOM 1258 N N . VAL A 1 168 ? -8.917 -5.951 2.433 1.00 97.00 168 VAL A N 1
ATOM 1259 C CA . VAL A 1 168 ? -9.062 -4.537 2.056 1.00 97.00 168 VAL A CA 1
ATOM 1260 C C . VAL A 1 168 ? -7.986 -4.144 1.047 1.00 97.00 168 VAL A C 1
ATOM 1262 O O . VAL A 1 168 ? -8.291 -3.467 0.068 1.00 97.00 168 VAL A O 1
ATOM 1265 N N . GLN A 1 169 ? -6.750 -4.615 1.214 1.00 97.00 169 GLN A N 1
ATOM 1266 C CA . GLN A 1 169 ? -5.716 -4.413 0.208 1.00 97.00 169 GLN A CA 1
ATOM 1267 C C . GLN A 1 169 ? -6.133 -4.989 -1.140 1.00 97.00 169 GLN A C 1
ATOM 1269 O O . GLN A 1 169 ? -6.252 -4.239 -2.105 1.00 97.00 169 GLN A O 1
ATOM 1274 N N . ARG A 1 170 ? -6.420 -6.293 -1.181 1.00 94.81 170 ARG A N 1
ATOM 1275 C CA . ARG A 1 170 ? -6.730 -7.033 -2.409 1.00 94.81 170 ARG A CA 1
ATOM 1276 C C . ARG A 1 170 ? -7.939 -6.478 -3.163 1.00 94.81 170 ARG A C 1
ATOM 1278 O O . ARG A 1 170 ? -7.929 -6.472 -4.390 1.00 94.81 170 ARG A O 1
ATOM 1285 N N . TYR A 1 171 ? -8.980 -6.052 -2.450 1.00 92.25 171 TYR A N 1
ATOM 1286 C CA . TYR A 1 171 ? -10.257 -5.700 -3.074 1.00 92.25 171 TYR A CA 1
ATOM 1287 C C . TYR A 1 171 ? -10.519 -4.201 -3.172 1.00 92.25 171 TYR A C 1
ATOM 1289 O O . TYR A 1 171 ? -11.253 -3.784 -4.067 1.00 92.25 171 TYR A O 1
ATOM 1297 N N . LEU A 1 172 ? -9.929 -3.389 -2.293 1.00 94.69 172 LEU A N 1
ATOM 1298 C CA . LEU A 1 172 ? -10.202 -1.955 -2.241 1.00 94.69 172 LEU A CA 1
ATOM 1299 C C . LEU A 1 172 ? -8.989 -1.117 -2.633 1.00 94.69 172 LEU A C 1
ATOM 1301 O O . LEU A 1 172 ? -9.123 -0.216 -3.458 1.00 94.69 172 LEU A O 1
ATOM 1305 N N . THR A 1 173 ? -7.812 -1.385 -2.062 1.00 96.06 173 THR A N 1
ATOM 1306 C CA . THR A 1 173 ? -6.675 -0.460 -2.212 1.00 96.06 173 THR A CA 1
ATOM 1307 C C . THR A 1 173 ? -5.691 -0.844 -3.305 1.00 96.06 173 THR A C 1
ATOM 1309 O O . THR A 1 173 ? -4.848 -0.014 -3.636 1.00 96.06 173 THR A O 1
ATOM 1312 N N . THR A 1 174 ? -5.771 -2.053 -3.867 1.00 96.69 174 THR A N 1
ATOM 1313 C CA . THR A 1 174 ? -4.899 -2.501 -4.961 1.00 96.69 174 THR A CA 1
ATOM 1314 C C . THR A 1 174 ? -5.688 -3.087 -6.137 1.00 96.69 174 THR A C 1
ATOM 1316 O O . THR A 1 174 ? -6.875 -3.415 -6.020 1.00 96.69 174 THR A O 1
ATOM 1319 N N . ALA A 1 175 ? -5.050 -3.110 -7.309 1.00 94.69 175 ALA A N 1
ATOM 1320 C CA . ALA A 1 175 ? -5.541 -3.709 -8.550 1.00 94.69 175 ALA A CA 1
ATOM 1321 C C . ALA A 1 175 ? -4.343 -4.164 -9.401 1.00 94.69 175 ALA A C 1
ATOM 1323 O O . ALA A 1 175 ? -3.282 -3.550 -9.344 1.00 94.69 175 ALA A O 1
ATOM 1324 N N . VAL A 1 176 ? -4.476 -5.241 -10.180 1.00 93.31 176 VAL A N 1
ATOM 1325 C CA . VAL A 1 176 ? -3.361 -5.743 -11.006 1.00 93.31 176 VAL A CA 1
ATOM 1326 C C . VAL A 1 176 ? -2.994 -4.696 -12.072 1.00 93.31 176 VAL A C 1
ATOM 1328 O O . VAL A 1 176 ? -3.882 -4.263 -12.805 1.00 93.31 176 VAL A O 1
ATOM 1331 N N . PRO A 1 177 ? -1.714 -4.291 -12.203 1.00 92.69 177 PRO A N 1
ATOM 1332 C CA . PRO A 1 177 ? -1.312 -3.152 -13.028 1.00 92.69 177 PRO A CA 1
ATOM 1333 C C . PRO A 1 177 ? -1.205 -3.500 -14.522 1.00 92.69 177 PRO A C 1
ATOM 1335 O O . PRO A 1 177 ? -0.131 -3.424 -15.124 1.00 92.69 177 PRO A O 1
ATOM 1338 N N . PHE A 1 178 ? -2.310 -3.916 -15.143 1.00 89.38 178 PHE A N 1
ATOM 1339 C CA . PHE A 1 178 ? -2.324 -4.272 -16.565 1.00 89.38 178 PHE A CA 1
ATOM 1340 C C . PHE A 1 178 ? -2.191 -3.067 -17.494 1.00 89.38 178 PHE A C 1
ATOM 1342 O O . PHE A 1 178 ? -1.769 -3.240 -18.644 1.00 89.38 178 PHE A O 1
ATOM 1349 N N . ASP A 1 179 ? -2.561 -1.882 -17.016 1.00 89.50 179 ASP A N 1
ATOM 1350 C CA . ASP A 1 179 ? -2.599 -0.649 -17.794 1.00 89.50 179 ASP A CA 1
ATOM 1351 C C . ASP A 1 179 ? -1.404 0.264 -17.518 1.00 89.50 179 ASP A C 1
ATOM 1353 O O . ASP A 1 179 ? -1.308 1.321 -18.122 1.00 89.50 179 ASP A O 1
ATOM 1357 N N . LEU A 1 180 ? -0.461 -0.116 -16.652 1.00 92.81 180 LEU A N 1
ATOM 1358 C CA . LEU A 1 180 ? 0.664 0.755 -16.303 1.00 92.81 180 LEU A CA 1
ATOM 1359 C C . LEU A 1 180 ? 1.928 0.419 -17.077 1.00 92.81 180 LEU A C 1
ATOM 1361 O O . LEU A 1 180 ? 2.235 -0.744 -17.342 1.00 92.81 180 LEU A O 1
ATOM 1365 N N . GLU A 1 181 ? 2.718 1.433 -17.391 1.00 93.75 181 GLU A N 1
ATOM 1366 C CA . GLU A 1 181 ? 4.105 1.266 -17.811 1.00 93.75 181 GLU A CA 1
ATOM 1367 C C . GLU A 1 181 ? 5.027 2.266 -17.121 1.00 93.75 181 GLU A C 1
ATOM 1369 O O . GLU A 1 181 ? 4.615 3.352 -16.705 1.00 93.75 181 GLU A O 1
ATOM 1374 N N . LEU A 1 182 ? 6.288 1.860 -16.980 1.00 96.00 182 LEU A N 1
ATOM 1375 C CA . LEU A 1 182 ? 7.329 2.706 -16.426 1.00 96.00 182 LEU A CA 1
ATOM 1376 C C . LEU A 1 182 ? 7.635 3.841 -17.401 1.00 96.00 182 LEU A C 1
ATOM 1378 O O . LEU A 1 182 ? 7.982 3.587 -18.553 1.00 96.00 182 LEU A O 1
ATOM 1382 N N . ASP A 1 183 ? 7.527 5.077 -16.923 1.00 96.44 183 ASP A N 1
ATOM 1383 C CA . ASP A 1 183 ? 7.849 6.263 -17.711 1.00 96.44 183 ASP A CA 1
ATOM 1384 C C . ASP A 1 183 ? 9.226 6.823 -17.340 1.00 96.44 183 ASP A C 1
ATOM 1386 O O . ASP A 1 183 ? 10.094 6.986 -18.193 1.00 96.44 183 ASP A O 1
ATOM 1390 N N . ALA A 1 184 ? 9.466 7.077 -16.050 1.00 96.94 184 ALA A N 1
ATOM 1391 C CA . ALA A 1 184 ? 10.749 7.597 -15.587 1.00 96.94 184 ALA A CA 1
ATOM 1392 C C . ALA A 1 184 ? 10.992 7.304 -14.105 1.00 96.94 184 ALA A C 1
ATOM 1394 O O . ALA A 1 184 ? 10.059 7.117 -13.325 1.00 96.94 184 ALA A O 1
ATOM 1395 N N . ILE A 1 185 ? 12.263 7.325 -13.703 1.00 97.94 185 ILE A N 1
ATOM 1396 C CA . ILE A 1 185 ? 12.678 7.239 -12.301 1.00 97.94 185 ILE A CA 1
ATOM 1397 C C . ILE A 1 185 ? 13.643 8.382 -12.015 1.00 97.94 185 ILE A C 1
ATOM 1399 O O . ILE A 1 185 ? 14.614 8.579 -12.745 1.00 97.94 185 ILE A O 1
ATOM 1403 N N . TRP A 1 186 ? 13.425 9.122 -10.933 1.00 97.06 186 TRP A N 1
ATOM 1404 C CA . TRP A 1 186 ? 14.377 10.142 -10.491 1.00 97.06 186 TRP A CA 1
ATOM 1405 C C . TRP A 1 186 ? 14.499 10.189 -8.975 1.00 97.06 186 TRP A C 1
ATOM 1407 O O . TRP A 1 186 ? 13.614 9.761 -8.237 1.00 97.06 186 TRP A O 1
ATOM 1417 N N . LYS A 1 187 ? 15.631 10.711 -8.501 1.00 95.69 187 LYS A N 1
ATOM 1418 C CA . LYS A 1 187 ? 15.845 10.961 -7.075 1.00 95.69 187 LYS A CA 1
ATOM 1419 C C . LYS A 1 187 ? 15.069 12.197 -6.650 1.00 95.69 187 LYS A C 1
ATOM 1421 O O . LYS A 1 187 ? 15.059 13.206 -7.349 1.00 95.69 187 LYS A O 1
ATOM 1426 N N . THR A 1 188 ? 14.457 12.119 -5.486 1.00 94.50 188 THR A N 1
ATOM 1427 C CA . THR A 1 188 ? 13.695 13.204 -4.879 1.00 94.50 188 THR A CA 1
ATOM 1428 C C . THR A 1 188 ? 13.862 13.150 -3.361 1.00 94.50 188 THR A C 1
ATOM 1430 O O . THR A 1 188 ? 14.563 12.286 -2.829 1.00 94.50 188 THR A O 1
ATOM 1433 N N . SER A 1 189 ? 13.236 14.079 -2.655 1.00 90.19 189 SER A N 1
ATOM 1434 C CA . SER A 1 189 ? 13.119 14.031 -1.205 1.00 90.19 189 SER A CA 1
ATOM 1435 C C . SER A 1 189 ? 11.738 14.498 -0.777 1.00 90.19 189 SER A C 1
ATOM 1437 O O . SER A 1 189 ? 11.164 15.374 -1.423 1.00 90.19 189 SER A O 1
ATOM 1439 N N . ASP A 1 190 ? 11.227 13.941 0.315 1.00 83.00 190 ASP A N 1
ATOM 1440 C CA . ASP A 1 190 ? 9.980 14.416 0.917 1.00 83.00 190 ASP A CA 1
ATOM 1441 C C . ASP A 1 190 ? 10.152 15.788 1.611 1.00 83.00 190 ASP A C 1
ATOM 1443 O O . ASP A 1 190 ? 11.247 16.358 1.668 1.00 83.00 190 ASP A O 1
ATOM 1447 N N . PHE A 1 191 ? 9.063 16.321 2.179 1.00 78.88 191 PHE A N 1
ATOM 1448 C CA . PHE A 1 191 ? 9.081 17.565 2.964 1.00 78.88 191 PHE A CA 1
ATOM 1449 C C . PHE A 1 191 ? 10.047 17.512 4.164 1.00 78.88 191 PHE A C 1
ATOM 1451 O O . PHE A 1 191 ? 10.573 18.543 4.579 1.00 78.88 191 PHE A O 1
ATOM 1458 N N . GLY A 1 192 ? 10.322 16.316 4.696 1.00 81.25 192 GLY A N 1
ATOM 1459 C CA . GLY A 1 192 ? 11.301 16.062 5.753 1.00 81.25 192 GLY A CA 1
ATOM 1460 C C . GLY A 1 192 ? 12.738 15.876 5.252 1.00 81.25 192 GLY A C 1
ATOM 1461 O O . GLY A 1 192 ? 13.597 15.475 6.039 1.00 81.25 192 GLY A O 1
ATOM 1462 N N . LYS A 1 193 ? 13.013 16.143 3.965 1.00 84.44 193 LYS A N 1
ATOM 1463 C CA . LYS A 1 193 ? 14.302 15.926 3.282 1.00 84.44 193 LYS A CA 1
ATOM 1464 C C . LYS A 1 193 ? 14.788 14.473 3.314 1.00 84.44 193 LYS A C 1
ATOM 1466 O O . LYS A 1 193 ? 15.980 14.215 3.128 1.00 84.44 193 LYS A O 1
ATOM 1471 N N . ARG A 1 194 ? 13.895 13.505 3.527 1.00 85.69 194 ARG A N 1
ATOM 1472 C CA . ARG A 1 194 ? 14.249 12.085 3.458 1.00 85.69 194 ARG A CA 1
ATOM 1473 C C . ARG A 1 194 ? 14.483 11.713 1.996 1.00 85.69 194 ARG A C 1
ATOM 1475 O O . ARG A 1 194 ? 13.619 12.001 1.167 1.00 85.69 194 ARG A O 1
ATOM 1482 N N . PRO A 1 195 ? 15.625 11.096 1.651 1.00 90.06 195 PRO A N 1
ATOM 1483 C CA . PRO A 1 195 ? 15.913 10.721 0.276 1.00 90.06 195 PRO A CA 1
ATOM 1484 C C . PRO A 1 195 ? 14.945 9.634 -0.195 1.00 90.06 195 PRO A C 1
ATOM 1486 O O . PRO A 1 195 ? 14.704 8.647 0.503 1.00 90.06 195 PRO A O 1
ATOM 1489 N N . ALA A 1 196 ? 14.432 9.807 -1.407 1.00 94.56 196 ALA A N 1
ATOM 1490 C CA . ALA A 1 196 ? 13.533 8.872 -2.062 1.00 94.56 196 ALA A CA 1
ATOM 1491 C C . ALA A 1 196 ? 13.843 8.780 -3.559 1.00 94.56 196 ALA A C 1
ATOM 1493 O O . ALA A 1 196 ? 14.543 9.617 -4.137 1.00 94.56 196 ALA A O 1
ATOM 1494 N N . HIS A 1 197 ? 13.290 7.764 -4.204 1.00 96.62 197 HIS A N 1
ATOM 1495 C CA . HIS A 1 197 ? 13.136 7.735 -5.652 1.00 96.62 197 HIS A CA 1
ATOM 1496 C C . HIS A 1 197 ? 11.657 7.887 -5.973 1.00 96.62 197 HIS A C 1
ATOM 1498 O O . HIS A 1 197 ? 10.836 7.214 -5.359 1.00 96.62 197 HIS A O 1
ATOM 1504 N N . PHE A 1 198 ? 11.316 8.745 -6.927 1.00 97.69 198 PHE A N 1
ATOM 1505 C CA . PHE A 1 198 ? 9.981 8.744 -7.505 1.00 97.69 198 PHE A CA 1
ATOM 1506 C C . PHE A 1 198 ? 9.994 7.891 -8.768 1.00 97.69 198 PHE A C 1
ATOM 1508 O O . PHE A 1 198 ? 10.818 8.112 -9.659 1.00 97.69 198 PHE A O 1
ATOM 1515 N N . VAL A 1 199 ? 9.097 6.913 -8.820 1.00 98.25 199 VAL A N 1
ATOM 1516 C CA . VAL A 1 199 ? 8.854 6.051 -9.975 1.00 98.25 199 VAL A CA 1
ATOM 1517 C C . VAL A 1 199 ? 7.597 6.568 -10.655 1.00 98.25 199 VAL A C 1
ATOM 1519 O O . VAL A 1 199 ? 6.493 6.318 -10.175 1.00 98.25 199 VAL A O 1
ATOM 1522 N N . ARG A 1 200 ? 7.757 7.308 -11.754 1.00 97.94 200 ARG A N 1
ATOM 1523 C CA . ARG A 1 200 ? 6.635 7.809 -12.551 1.00 97.94 200 ARG A CA 1
ATOM 1524 C C . ARG A 1 200 ? 6.111 6.715 -13.459 1.00 97.94 200 ARG A C 1
ATOM 1526 O O . ARG A 1 200 ? 6.872 6.054 -14.171 1.00 97.94 200 ARG A O 1
ATOM 1533 N N . LEU A 1 201 ? 4.797 6.575 -13.446 1.00 96.75 201 LEU A N 1
ATOM 1534 C CA . LEU A 1 201 ? 4.060 5.605 -14.233 1.00 96.75 201 LEU A CA 1
ATOM 1535 C C . LEU A 1 201 ? 3.127 6.357 -15.174 1.00 96.75 201 LEU A C 1
ATOM 1537 O O . LEU A 1 201 ? 2.635 7.438 -14.846 1.00 96.75 201 LEU A O 1
ATOM 1541 N N . ARG A 1 202 ? 2.897 5.783 -16.350 1.00 93.19 202 ARG A N 1
ATOM 1542 C CA . ARG A 1 202 ? 1.894 6.277 -17.294 1.00 93.19 202 ARG A CA 1
ATOM 1543 C C . ARG A 1 202 ? 0.904 5.175 -17.624 1.00 93.19 202 ARG A C 1
ATOM 1545 O O . ARG A 1 202 ? 1.256 3.994 -17.611 1.00 93.19 202 ARG A O 1
ATOM 1552 N N . TRP A 1 203 ? -0.329 5.581 -17.900 1.00 89.38 203 TRP A N 1
ATOM 1553 C CA . TRP A 1 203 ? -1.346 4.684 -18.428 1.00 89.38 203 TRP A CA 1
ATOM 1554 C C . TRP A 1 203 ? -0.975 4.297 -19.863 1.00 89.38 203 TRP A C 1
ATOM 1556 O O . TRP A 1 203 ? -0.545 5.145 -20.646 1.00 89.38 203 TRP A O 1
ATOM 1566 N N . ARG A 1 204 ? -1.121 3.021 -20.207 1.00 84.62 204 ARG A N 1
ATOM 1567 C CA . ARG A 1 204 ? -0.963 2.513 -21.566 1.00 84.62 204 ARG A CA 1
ATOM 1568 C C . ARG A 1 204 ? -2.237 2.787 -22.334 1.00 84.62 204 ARG A C 1
ATOM 1570 O O . ARG A 1 204 ? -3.285 2.229 -22.014 1.00 84.62 204 ARG A O 1
ATOM 1577 N N . ASP A 1 205 ? -2.128 3.553 -23.408 1.00 65.19 205 ASP A N 1
ATOM 1578 C CA . ASP A 1 205 ? -3.234 3.698 -24.347 1.00 65.19 205 ASP A CA 1
ATOM 1579 C C . ASP A 1 205 ? -3.623 2.330 -24.931 1.00 65.19 205 ASP A C 1
ATOM 1581 O O . ASP A 1 205 ? -2.761 1.492 -25.238 1.00 65.19 205 ASP A O 1
ATOM 1585 N N . ALA A 1 206 ? -4.928 2.107 -25.119 1.00 52.34 206 ALA A N 1
ATOM 1586 C CA . ALA A 1 206 ? -5.493 0.853 -25.628 1.00 52.34 206 ALA A CA 1
ATOM 1587 C C . ALA A 1 206 ? -4.860 0.397 -26.963 1.00 52.34 206 ALA A C 1
ATOM 1589 O O . ALA A 1 206 ? -4.713 -0.799 -27.222 1.00 52.34 206 ALA A O 1
ATOM 1590 N N . GLU A 1 207 ? -4.400 1.346 -27.779 1.00 44.25 207 GLU A N 1
ATOM 1591 C CA . GLU A 1 207 ? -3.735 1.120 -29.067 1.00 44.25 207 GLU A CA 1
ATOM 1592 C C . GLU A 1 207 ? -2.373 0.401 -28.923 1.00 44.25 207 GLU A C 1
ATOM 1594 O O . GLU A 1 207 ? -1.977 -0.422 -29.757 1.00 44.25 207 GLU A O 1
ATOM 1599 N N . THR A 1 208 ? -1.679 0.620 -27.801 1.00 47.88 208 THR A N 1
ATOM 1600 C CA . THR A 1 208 ? -0.385 -0.010 -27.480 1.00 47.88 208 THR A CA 1
ATOM 1601 C C . THR A 1 208 ? -0.559 -1.452 -26.974 1.00 47.88 208 THR A C 1
ATOM 1603 O O . THR A 1 208 ? 0.286 -2.324 -27.222 1.00 47.88 208 THR A O 1
ATOM 1606 N N . LYS A 1 209 ? -1.694 -1.747 -26.321 1.00 48.34 209 LYS A N 1
ATOM 1607 C CA . LYS A 1 209 ? -2.086 -3.110 -25.903 1.00 48.34 209 LYS A CA 1
ATOM 1608 C C . LYS A 1 209 ? -2.365 -4.024 -27.103 1.00 48.34 209 LYS A C 1
ATOM 1610 O O . LYS A 1 209 ? -1.968 -5.192 -27.088 1.00 48.34 209 LYS A O 1
ATOM 1615 N N . PHE A 1 210 ? -2.971 -3.489 -28.164 1.00 40.34 210 PHE A N 1
ATOM 1616 C CA . PHE A 1 210 ? -3.286 -4.247 -29.379 1.00 40.34 210 PHE A CA 1
ATOM 1617 C C . PHE A 1 210 ? -2.020 -4.598 -30.183 1.00 40.34 210 PHE A C 1
ATOM 1619 O O . PHE A 1 210 ? -1.766 -5.769 -30.463 1.00 40.34 210 PHE A O 1
ATOM 1626 N N . ARG A 1 211 ? -1.123 -3.624 -30.418 1.00 45.81 211 ARG A N 1
ATOM 1627 C CA . ARG A 1 211 ? 0.140 -3.863 -31.157 1.00 45.81 211 ARG A CA 1
ATOM 1628 C C . ARG A 1 211 ? 1.080 -4.864 -30.477 1.00 45.81 211 ARG A C 1
ATOM 1630 O O . ARG A 1 211 ? 1.825 -5.553 -31.171 1.00 45.81 211 ARG A O 1
ATOM 1637 N N . SER A 1 212 ? 1.099 -4.933 -29.144 1.00 50.84 212 SER A N 1
ATOM 1638 C CA . SER A 1 212 ? 1.939 -5.897 -28.414 1.00 50.84 212 SER A CA 1
ATOM 1639 C C . SER A 1 212 ? 1.367 -7.319 -28.471 1.00 50.84 212 SER A C 1
ATOM 1641 O O . SER A 1 212 ? 2.118 -8.264 -28.715 1.00 50.84 212 SER A O 1
ATOM 1643 N N . SER A 1 213 ? 0.044 -7.460 -28.368 1.00 51.06 213 SER A N 1
ATOM 1644 C CA . SER A 1 213 ? -0.669 -8.737 -28.514 1.00 51.06 213 SER A CA 1
ATOM 1645 C C . SER A 1 213 ? -0.541 -9.319 -29.928 1.00 51.06 213 SER A C 1
ATOM 1647 O O . SER A 1 213 ? -0.273 -10.513 -30.080 1.00 51.06 213 SER A O 1
ATOM 1649 N N . ASP A 1 214 ? -0.630 -8.475 -30.961 1.00 46.88 214 ASP A N 1
ATOM 1650 C CA . ASP A 1 214 ? -0.429 -8.877 -32.359 1.00 46.88 214 ASP A CA 1
ATOM 1651 C C . ASP A 1 214 ? 1.016 -9.290 -32.649 1.00 46.88 214 ASP A C 1
ATOM 1653 O O . ASP A 1 214 ? 1.257 -10.269 -33.355 1.00 46.88 214 ASP A O 1
ATOM 1657 N N . ARG A 1 215 ? 2.001 -8.592 -32.067 1.00 49.84 215 ARG A N 1
ATOM 1658 C CA . ARG A 1 215 ? 3.418 -8.972 -32.187 1.00 49.84 215 ARG A CA 1
ATOM 1659 C C . ARG A 1 215 ? 3.717 -10.309 -31.517 1.00 49.84 215 ARG A C 1
ATOM 1661 O O . ARG A 1 215 ? 4.461 -11.098 -32.094 1.00 49.84 215 ARG A O 1
ATOM 1668 N N . LEU A 1 216 ? 3.139 -10.580 -30.344 1.00 48.91 216 LEU A N 1
ATOM 1669 C CA . LEU A 1 216 ? 3.272 -11.883 -29.687 1.00 48.91 216 LEU A CA 1
ATOM 1670 C C . LEU A 1 216 ? 2.636 -12.992 -30.535 1.00 48.91 216 LEU A C 1
ATOM 1672 O O . LEU A 1 216 ? 3.307 -13.976 -30.826 1.00 48.91 216 LEU A O 1
ATOM 1676 N N . ARG A 1 217 ? 1.411 -12.803 -31.044 1.00 49.94 217 ARG A N 1
ATOM 1677 C CA . ARG A 1 217 ? 0.750 -13.776 -31.938 1.00 49.94 217 ARG A CA 1
ATOM 1678 C C . ARG A 1 217 ? 1.521 -14.007 -33.244 1.00 49.94 217 ARG A C 1
ATOM 1680 O O . ARG A 1 217 ? 1.647 -15.147 -33.682 1.00 49.94 217 ARG A O 1
ATOM 1687 N N . ALA A 1 218 ? 2.094 -12.959 -33.837 1.00 54.53 218 ALA A N 1
ATOM 1688 C CA . ALA A 1 218 ? 2.911 -13.051 -35.050 1.00 54.53 218 ALA A CA 1
ATOM 1689 C C . ALA A 1 218 ? 4.303 -13.679 -34.823 1.00 54.53 218 ALA A C 1
ATOM 1691 O O . ALA A 1 218 ? 4.936 -14.126 -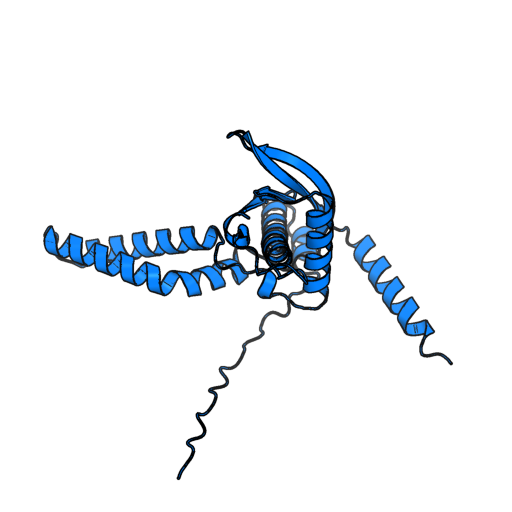35.786 1.00 54.53 218 ALA A O 1
ATOM 1692 N N . ALA A 1 219 ? 4.796 -13.695 -33.580 1.00 53.62 219 ALA A N 1
ATOM 1693 C CA . ALA A 1 219 ? 6.022 -14.389 -33.193 1.00 53.62 219 ALA A CA 1
ATOM 1694 C C . ALA A 1 219 ? 5.757 -15.878 -32.920 1.00 53.62 219 ALA A C 1
ATOM 1696 O O . ALA A 1 219 ? 6.510 -16.726 -33.394 1.00 53.62 219 ALA A O 1
ATOM 1697 N N . THR A 1 220 ? 4.653 -16.213 -32.244 1.00 55.50 220 THR A N 1
ATOM 1698 C CA . THR A 1 220 ? 4.269 -17.608 -31.967 1.00 55.50 220 THR A CA 1
ATOM 1699 C C . THR A 1 220 ? 3.759 -18.329 -33.222 1.00 55.50 220 THR A C 1
ATOM 1701 O O . THR A 1 220 ? 4.074 -19.496 -33.433 1.00 55.50 220 THR A O 1
ATOM 1704 N N . GLY A 1 221 ? 3.056 -17.629 -34.120 1.00 47.25 221 GLY A N 1
ATOM 1705 C CA . GLY A 1 221 ? 2.583 -18.183 -35.397 1.00 47.25 221 GLY A CA 1
ATOM 1706 C C . GLY A 1 221 ? 3.687 -18.477 -36.422 1.00 47.25 221 GLY A C 1
ATOM 1707 O O . GLY A 1 221 ? 3.448 -19.201 -37.380 1.00 47.25 221 GLY A O 1
ATOM 1708 N N . ARG A 1 222 ? 4.907 -17.960 -36.220 1.00 51.06 222 ARG A N 1
ATOM 1709 C CA . ARG A 1 222 ? 6.070 -18.240 -37.081 1.00 51.06 222 ARG A CA 1
ATOM 1710 C C . ARG A 1 222 ? 6.880 -19.469 -36.657 1.00 51.06 222 ARG A C 1
ATOM 1712 O O . ARG A 1 222 ? 7.709 -19.919 -37.436 1.00 51.06 222 ARG A O 1
ATOM 1719 N N . GLN A 1 223 ? 6.643 -20.013 -35.461 1.00 49.00 223 GLN A N 1
ATOM 1720 C CA . GLN A 1 223 ? 7.313 -21.227 -34.971 1.00 49.00 223 GLN A CA 1
ATOM 1721 C C . GLN A 1 223 ? 6.498 -22.514 -35.180 1.00 49.00 223 GLN A C 1
ATOM 1723 O O . GLN A 1 223 ? 7.037 -23.594 -34.987 1.00 49.00 223 GLN A O 1
ATOM 1728 N N . ALA A 1 224 ? 5.235 -22.420 -35.607 1.00 48.69 224 ALA A N 1
ATOM 1729 C CA . ALA A 1 224 ? 4.371 -23.578 -35.875 1.00 48.69 224 ALA A CA 1
ATOM 1730 C C . ALA A 1 224 ? 4.300 -23.968 -37.368 1.00 48.69 224 ALA A C 1
ATOM 1732 O O . ALA A 1 224 ? 3.423 -24.729 -37.766 1.00 48.69 224 ALA A O 1
ATOM 1733 N N . GLY A 1 2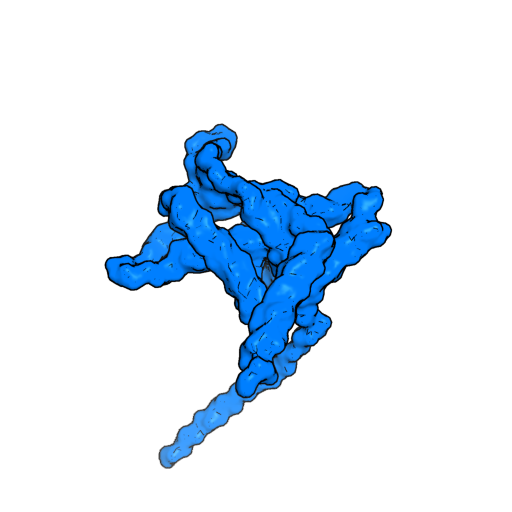25 ? 5.189 -23.416 -38.198 1.00 48.62 225 GLY A N 1
ATOM 1734 C CA . GLY A 1 225 ? 5.230 -23.648 -39.640 1.00 48.62 225 GLY A CA 1
ATOM 1735 C C . GLY A 1 225 ? 6.622 -24.029 -40.125 1.00 48.62 225 GLY A C 1
ATOM 1736 O O . GLY A 1 225 ? 7.185 -23.287 -40.924 1.00 48.62 225 GLY A O 1
ATOM 1737 N N . ILE A 1 226 ? 7.165 -25.139 -39.613 1.00 41.03 226 ILE A N 1
ATOM 1738 C CA . ILE A 1 226 ? 8.186 -25.980 -40.263 1.00 41.03 226 ILE A CA 1
ATOM 1739 C C . ILE A 1 226 ? 7.884 -27.430 -39.885 1.00 41.03 226 ILE A C 1
ATOM 1741 O O . ILE A 1 226 ? 7.692 -27.671 -38.672 1.00 41.03 226 ILE A O 1
#